Protein AF-A0A1G1E004-F1 (afdb_monomer)

Structure (mmCIF, N/CA/C/O backbone):
data_AF-A0A1G1E004-F1
#
_entry.id   AF-A0A1G1E004-F1
#
loop_
_atom_site.group_PDB
_atom_site.id
_atom_site.type_symbol
_atom_site.label_atom_id
_atom_site.label_alt_id
_atom_site.label_comp_id
_atom_site.label_asym_id
_atom_site.label_entity_id
_atom_site.label_seq_id
_atom_site.pdbx_PDB_ins_code
_atom_site.Cartn_x
_atom_site.Cartn_y
_atom_site.Cartn_z
_atom_site.occupancy
_atom_site.B_iso_or_equiv
_atom_site.auth_seq_id
_atom_site.auth_comp_id
_atom_site.auth_asym_id
_atom_site.auth_atom_id
_atom_site.pdbx_PDB_model_num
ATOM 1 N N . MET A 1 1 ? -38.022 -34.635 99.615 1.00 39.12 1 MET A N 1
ATOM 2 C CA . MET A 1 1 ? -38.067 -33.836 98.366 1.00 39.12 1 MET A CA 1
ATOM 3 C C . MET A 1 1 ? -37.034 -32.716 98.466 1.00 39.12 1 MET A C 1
ATOM 5 O O . MET A 1 1 ? -37.126 -31.907 99.377 1.00 39.12 1 MET A O 1
ATOM 9 N N . LYS A 1 2 ? -35.995 -32.722 97.618 1.00 40.03 2 LYS A N 1
ATOM 10 C CA . LYS A 1 2 ? -34.841 -31.800 97.679 1.00 40.03 2 LYS A CA 1
ATOM 11 C C . LYS A 1 2 ? -35.015 -30.729 96.591 1.00 40.03 2 LYS A C 1
ATOM 13 O O . LYS A 1 2 ? -34.843 -31.022 95.413 1.00 40.03 2 LYS A O 1
ATOM 18 N N . GLN A 1 3 ? -35.413 -29.519 96.979 1.00 40.06 3 GLN A N 1
ATOM 19 C CA . GLN A 1 3 ? -35.600 -28.378 96.074 1.00 40.06 3 GLN A CA 1
ATOM 20 C C . GLN A 1 3 ? -34.229 -27.821 95.646 1.00 40.06 3 GLN A C 1
ATOM 22 O O . GLN A 1 3 ? -33.456 -27.350 96.482 1.00 40.06 3 GLN A O 1
ATOM 27 N N . ARG A 1 4 ? -33.902 -27.902 94.348 1.00 47.88 4 ARG A N 1
ATOM 28 C CA . ARG A 1 4 ? -32.688 -27.306 93.763 1.00 47.88 4 ARG A CA 1
ATOM 29 C C . ARG A 1 4 ? -32.928 -25.810 93.544 1.00 47.88 4 ARG A C 1
ATOM 31 O O . ARG A 1 4 ? -33.713 -25.432 92.682 1.00 47.88 4 ARG A O 1
ATOM 38 N N . LYS A 1 5 ? -32.233 -24.955 94.302 1.00 51.88 5 LYS A N 1
ATOM 39 C CA . LYS A 1 5 ? -32.149 -23.513 94.026 1.00 51.88 5 LYS A CA 1
ATOM 40 C C . LYS A 1 5 ? -31.294 -23.308 92.774 1.00 51.88 5 LYS A C 1
ATOM 42 O O . LYS A 1 5 ? -30.070 -23.339 92.847 1.00 51.88 5 LYS A O 1
ATOM 47 N N . VAL A 1 6 ? -31.937 -23.149 91.621 1.00 55.62 6 VAL A N 1
ATOM 48 C CA . VAL A 1 6 ? -31.260 -22.791 90.369 1.00 55.62 6 VAL A CA 1
ATOM 49 C C . VAL A 1 6 ? -30.954 -21.293 90.422 1.00 55.62 6 VAL A C 1
ATOM 51 O O . VAL A 1 6 ? -31.854 -20.477 90.615 1.00 55.62 6 VAL A O 1
ATOM 54 N N . GLY A 1 7 ? -29.671 -20.936 90.357 1.00 53.34 7 GLY A N 1
ATOM 55 C CA . GLY A 1 7 ? -29.188 -19.570 90.552 1.00 53.34 7 GLY A CA 1
ATOM 56 C C . GLY A 1 7 ? -29.664 -18.619 89.453 1.00 53.34 7 GLY A C 1
ATOM 57 O O . GLY A 1 7 ? -29.265 -18.738 88.296 1.00 53.34 7 GLY A O 1
ATOM 58 N N . TRP A 1 8 ? -30.462 -17.624 89.839 1.00 53.19 8 TRP A N 1
ATOM 59 C CA . TRP A 1 8 ? -31.013 -16.586 88.958 1.00 53.19 8 TRP A CA 1
ATOM 60 C C . TRP A 1 8 ? -29.937 -15.723 88.265 1.00 53.19 8 TRP A C 1
ATOM 62 O O . TRP A 1 8 ? -30.223 -15.054 87.273 1.00 53.19 8 TRP A O 1
ATOM 72 N N . CYS A 1 9 ? -28.683 -15.768 88.728 1.00 55.06 9 CYS A N 1
ATOM 73 C CA . CYS A 1 9 ? -27.561 -15.071 88.094 1.00 55.06 9 CYS A CA 1
ATOM 74 C C . CYS A 1 9 ? -27.147 -15.689 86.747 1.00 55.06 9 CYS A C 1
ATOM 76 O O . CYS A 1 9 ? -26.802 -14.949 85.832 1.00 55.06 9 CYS A O 1
ATOM 78 N N . SER A 1 10 ? -27.232 -17.016 86.577 1.00 54.94 10 SER A N 1
ATOM 79 C CA . SER A 1 10 ? -26.835 -17.676 85.316 1.00 54.94 10 SER A CA 1
ATOM 80 C C . SER A 1 10 ? -27.802 -17.375 84.167 1.00 54.94 10 SER A C 1
ATOM 82 O O . SER A 1 10 ? -27.379 -17.136 83.038 1.00 54.94 10 SER A O 1
ATOM 84 N N . VAL A 1 11 ? -29.103 -17.300 84.463 1.00 57.34 11 VAL A N 1
ATOM 85 C CA . VAL A 1 11 ? -30.140 -16.980 83.467 1.00 57.34 11 VAL A CA 1
ATOM 86 C C . VAL A 1 11 ? -30.037 -15.521 83.013 1.00 57.34 11 VAL A C 1
ATOM 88 O O . VAL A 1 11 ? -30.172 -15.224 81.828 1.00 57.34 11 VAL A O 1
ATOM 91 N N . ARG A 1 12 ? -29.722 -14.604 83.938 1.00 56.44 12 ARG A N 1
ATOM 92 C CA . ARG A 1 12 ? -29.532 -13.182 83.621 1.00 56.44 12 ARG A CA 1
ATOM 93 C C . ARG A 1 12 ? -28.307 -12.928 82.747 1.00 56.44 12 ARG A C 1
ATOM 95 O O . ARG A 1 12 ? -28.395 -12.128 81.826 1.00 56.44 12 ARG A O 1
ATOM 102 N N . ILE A 1 13 ? -27.205 -13.638 82.983 1.00 60.12 13 ILE A N 1
ATOM 103 C CA . ILE A 1 13 ? -25.999 -13.527 82.150 1.00 60.12 13 ILE A CA 1
ATOM 104 C C . ILE A 1 13 ? -26.284 -14.054 80.734 1.00 60.12 13 ILE A C 1
ATOM 106 O O . ILE A 1 13 ? -25.959 -13.380 79.762 1.00 60.12 13 ILE A O 1
ATOM 110 N N . SER A 1 14 ? -26.972 -15.192 80.595 1.00 61.28 14 SER A N 1
ATOM 111 C CA . SER A 1 14 ? -27.305 -15.777 79.285 1.00 61.28 14 SER A CA 1
ATOM 112 C C . SER A 1 14 ? -28.190 -14.870 78.412 1.00 61.28 14 SER A C 1
ATOM 114 O O . SER A 1 14 ? -27.953 -14.761 77.210 1.00 61.28 14 SER A O 1
ATOM 116 N N . LEU A 1 15 ? -29.145 -14.149 79.011 1.00 58.53 15 LEU A N 1
ATOM 117 C CA . LEU A 1 15 ? -29.987 -13.182 78.293 1.00 58.53 15 LEU A CA 1
ATOM 118 C C . LEU A 1 15 ? -29.205 -11.952 77.799 1.00 58.53 15 LEU A C 1
ATOM 120 O O . LEU A 1 15 ? -29.498 -11.437 76.723 1.00 58.53 15 LEU A O 1
ATOM 124 N N . ILE A 1 16 ? -28.187 -11.514 78.546 1.00 65.44 16 ILE A N 1
ATOM 125 C CA . ILE A 1 16 ? -27.325 -10.386 78.155 1.00 65.44 16 ILE A CA 1
ATOM 126 C C . ILE A 1 16 ? -26.429 -10.775 76.969 1.00 65.44 16 ILE A C 1
ATOM 128 O O . ILE A 1 16 ? -26.302 -10.012 76.014 1.00 65.44 16 ILE A O 1
ATOM 132 N N . TRP A 1 17 ? -25.858 -11.985 76.967 1.00 57.81 17 TRP A N 1
ATOM 133 C CA . TRP A 1 17 ? -25.058 -12.463 75.830 1.00 57.81 17 TRP A CA 1
ATOM 134 C C . TRP A 1 17 ? -25.899 -12.648 74.558 1.00 57.81 17 TRP A C 1
ATOM 136 O O . TRP A 1 17 ? -25.435 -12.318 73.468 1.00 57.81 17 TRP A O 1
ATOM 146 N N . ALA A 1 18 ? -27.154 -13.091 74.685 1.00 65.06 18 ALA A N 1
ATOM 147 C CA . ALA A 1 18 ? -28.064 -13.220 73.547 1.00 65.06 18 ALA A CA 1
ATOM 148 C C . ALA A 1 18 ? -28.413 -11.862 72.902 1.00 65.06 18 ALA A C 1
ATOM 150 O O . ALA A 1 18 ? -28.470 -11.769 71.675 1.00 65.06 18 ALA A O 1
ATOM 151 N N . SER A 1 19 ? -28.586 -10.792 73.692 1.00 63.88 19 SER A N 1
ATOM 152 C CA . SER A 1 19 ? -28.861 -9.458 73.134 1.00 63.88 19 SER A CA 1
ATOM 153 C C . SER A 1 19 ? -27.636 -8.850 72.445 1.00 63.88 19 SER A C 1
ATOM 155 O O . SER A 1 19 ? -27.774 -8.186 71.420 1.00 63.88 19 SER A O 1
ATOM 157 N N . ILE A 1 20 ? -26.433 -9.098 72.973 1.00 67.56 20 ILE A N 1
ATOM 158 C CA . ILE A 1 20 ? -25.177 -8.605 72.388 1.00 67.56 20 ILE A CA 1
ATOM 159 C C . ILE A 1 20 ? -24.914 -9.268 71.026 1.00 67.56 20 ILE A C 1
ATOM 161 O O . ILE A 1 20 ? -24.584 -8.578 70.064 1.00 67.56 20 ILE A O 1
ATOM 165 N N . ILE A 1 21 ? -25.130 -10.582 70.905 1.00 68.75 21 ILE A N 1
ATOM 166 C CA . ILE A 1 21 ? -24.944 -11.311 69.637 1.00 68.75 21 ILE A CA 1
ATOM 167 C C . ILE A 1 21 ? -25.957 -10.848 68.574 1.00 68.75 21 ILE A C 1
ATOM 169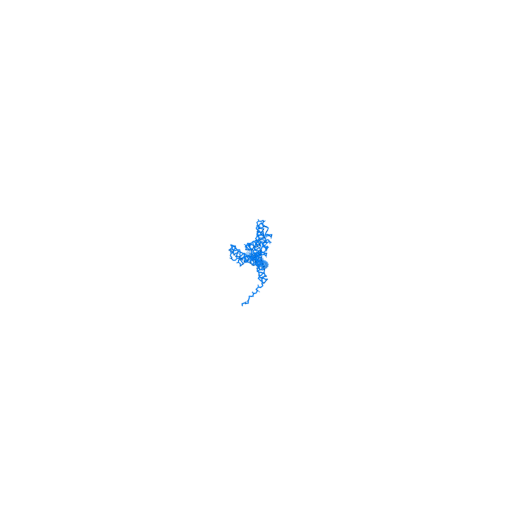 O O . ILE A 1 21 ? -25.588 -10.662 67.414 1.00 68.75 21 ILE A O 1
ATOM 173 N N . GLY A 1 22 ? -27.210 -10.581 68.962 1.00 62.78 22 GLY A N 1
ATOM 174 C CA . GLY A 1 22 ? -28.231 -10.044 68.053 1.00 62.78 22 GLY A CA 1
ATOM 175 C C . GLY A 1 22 ? -27.893 -8.654 67.496 1.00 62.78 22 GLY A C 1
ATOM 176 O O . GLY A 1 22 ? -28.123 -8.388 66.315 1.00 62.78 22 GLY A O 1
ATOM 177 N N . LEU A 1 23 ? -27.287 -7.781 68.308 1.00 62.75 23 LEU A N 1
ATOM 178 C CA . LEU A 1 23 ? -26.862 -6.442 67.877 1.00 62.75 23 LEU A CA 1
ATOM 179 C C . LEU A 1 23 ? -25.661 -6.483 66.919 1.00 62.75 23 LEU A C 1
ATOM 181 O O . LEU A 1 23 ? -25.621 -5.710 65.962 1.00 62.75 23 LEU A O 1
ATOM 185 N N . ILE A 1 24 ? -24.722 -7.414 67.123 1.00 66.25 24 ILE A N 1
ATOM 186 C CA . ILE A 1 24 ? -23.574 -7.613 66.220 1.00 66.25 24 ILE A CA 1
ATOM 187 C C . ILE A 1 24 ? -24.029 -8.200 64.873 1.00 66.25 24 ILE A C 1
ATOM 189 O O . ILE A 1 24 ? -23.554 -7.778 63.821 1.00 66.25 24 ILE A O 1
ATOM 193 N N . ALA A 1 25 ? -24.994 -9.125 64.867 1.00 59.94 25 ALA A N 1
ATOM 194 C CA . ALA A 1 25 ? -25.552 -9.659 63.623 1.00 59.94 25 ALA A CA 1
ATOM 195 C C . ALA A 1 25 ? -26.310 -8.584 62.818 1.00 59.94 25 ALA A C 1
ATOM 197 O O . ALA A 1 25 ? -26.184 -8.508 61.595 1.00 59.94 25 ALA A O 1
ATOM 198 N N . CYS A 1 26 ? -27.047 -7.705 63.505 1.00 63.41 26 CYS A N 1
ATOM 199 C CA . CYS A 1 26 ? -27.770 -6.606 62.869 1.00 63.41 26 CYS A CA 1
ATOM 200 C C . CYS A 1 26 ? -26.820 -5.556 62.265 1.00 63.41 26 CYS A C 1
ATOM 202 O O . CYS A 1 26 ? -27.080 -5.053 61.168 1.00 63.41 26 CYS A O 1
ATOM 204 N N . SER A 1 27 ? -25.683 -5.275 62.919 1.00 60.38 27 SER A N 1
ATOM 205 C CA . SER A 1 27 ? -24.677 -4.355 62.377 1.00 60.38 27 SER A CA 1
ATOM 206 C C . SER A 1 27 ? -23.983 -4.921 61.134 1.00 60.38 27 SER A C 1
ATOM 208 O O . SER A 1 27 ? -23.784 -4.192 60.168 1.00 60.38 27 SER A O 1
ATOM 210 N N . GLN A 1 28 ? -23.686 -6.223 61.072 1.00 56.84 28 GLN A N 1
ATOM 211 C CA . GLN A 1 28 ? -23.054 -6.804 59.878 1.00 56.84 28 GLN A CA 1
ATOM 212 C C . GLN A 1 28 ? -23.985 -6.845 58.658 1.00 56.84 28 GLN A C 1
ATOM 214 O O . GLN A 1 28 ? -23.549 -6.540 57.547 1.00 56.84 28 GLN A O 1
ATOM 219 N N . ILE A 1 29 ? -25.276 -7.130 58.855 1.00 59.91 29 ILE A N 1
ATOM 220 C CA . ILE A 1 29 ? -26.272 -7.126 57.770 1.00 59.91 29 ILE A CA 1
ATOM 221 C C . ILE A 1 29 ? -26.504 -5.701 57.244 1.00 59.91 29 ILE A C 1
ATOM 223 O O . ILE A 1 29 ? -26.550 -5.487 56.032 1.00 59.91 29 ILE A O 1
ATOM 227 N N . THR A 1 30 ? -26.577 -4.704 58.133 1.00 56.09 30 THR A N 1
ATOM 228 C CA . THR A 1 30 ? -26.699 -3.296 57.718 1.00 56.09 30 THR A CA 1
ATOM 229 C C . THR A 1 30 ? -25.429 -2.776 57.049 1.00 56.09 30 THR A C 1
ATOM 231 O O . THR A 1 30 ? -25.539 -2.071 56.054 1.00 56.09 30 THR A O 1
ATOM 234 N N . THR A 1 31 ? -24.232 -3.177 57.489 1.00 55.00 31 THR A N 1
ATOM 235 C CA . THR A 1 31 ? -22.971 -2.756 56.844 1.00 55.00 31 THR A CA 1
ATOM 236 C C . THR A 1 31 ? -22.794 -3.386 55.453 1.00 55.00 31 THR A C 1
ATOM 238 O O . THR A 1 31 ? -22.323 -2.720 54.532 1.00 55.00 31 THR A O 1
ATOM 241 N N . GLY A 1 32 ? -23.236 -4.636 55.254 1.00 54.38 32 GLY A N 1
ATOM 242 C CA . GLY A 1 32 ? -23.252 -5.291 53.938 1.00 54.38 32 GLY A CA 1
ATOM 243 C C . GLY A 1 32 ? -24.205 -4.628 52.934 1.00 54.38 32 GLY A C 1
ATOM 244 O O . GLY A 1 32 ? -2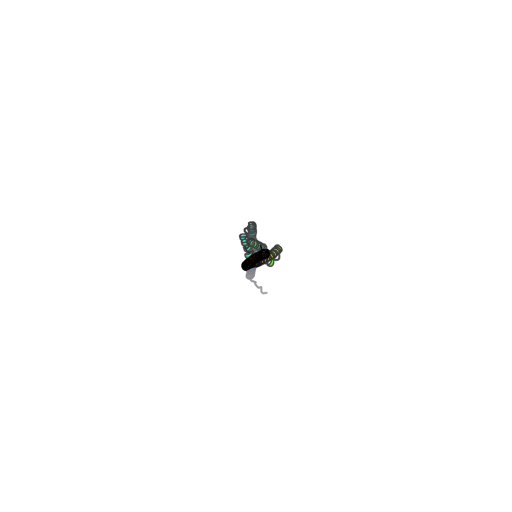3.866 -4.493 51.760 1.00 54.38 32 GLY A O 1
ATOM 245 N N . LEU A 1 33 ? -25.358 -4.139 53.401 1.00 50.19 33 LEU A N 1
ATOM 246 C CA . LEU A 1 33 ? -26.313 -3.369 52.591 1.00 50.19 33 LEU A CA 1
ATOM 247 C C . LEU A 1 33 ? -25.864 -1.914 52.363 1.00 50.19 33 LEU A C 1
ATOM 249 O O . LEU A 1 33 ? -26.076 -1.372 51.280 1.00 50.19 33 LEU A O 1
ATOM 253 N N . TYR A 1 34 ? -25.196 -1.289 53.338 1.00 48.34 34 TYR A N 1
ATOM 254 C CA . TYR A 1 34 ? -24.710 0.092 53.233 1.00 48.34 34 TYR A CA 1
ATOM 255 C C . TYR A 1 34 ? -23.526 0.220 52.261 1.00 48.34 34 TYR A C 1
ATOM 257 O O . TYR A 1 34 ? -23.478 1.155 51.460 1.00 48.34 34 TYR A O 1
ATOM 265 N N . ASN A 1 35 ? -22.620 -0.764 52.242 1.00 49.28 35 ASN A N 1
ATOM 266 C CA . ASN A 1 35 ? -21.544 -0.829 51.246 1.00 49.28 35 ASN A CA 1
ATOM 267 C C . ASN A 1 35 ? -22.059 -1.109 49.820 1.00 49.28 35 ASN A C 1
ATOM 269 O O . ASN A 1 35 ? -21.422 -0.689 48.858 1.00 49.28 35 ASN A O 1
ATOM 273 N N . GLY A 1 36 ? -23.223 -1.751 49.663 1.00 46.28 36 GLY A N 1
ATOM 274 C CA . GLY A 1 36 ? -23.872 -1.944 48.359 1.00 46.28 36 GLY A CA 1
ATOM 275 C C . GLY A 1 36 ? -24.508 -0.676 47.770 1.00 46.28 36 GLY A C 1
ATOM 276 O O . GLY A 1 36 ? -24.733 -0.616 46.565 1.00 46.28 36 GLY A O 1
ATOM 277 N N . TYR A 1 37 ? -24.770 0.353 48.586 1.00 47.41 37 TYR A N 1
ATOM 278 C CA . TYR A 1 37 ? -25.489 1.568 48.167 1.00 47.41 37 TYR A CA 1
ATOM 279 C C . TYR A 1 37 ? -24.582 2.768 47.833 1.00 47.41 37 TYR A C 1
ATOM 281 O O . TYR A 1 37 ? -25.005 3.675 47.118 1.00 47.41 37 TYR A O 1
ATOM 289 N N . GLN A 1 38 ? -23.325 2.772 48.293 1.00 43.88 38 GLN A N 1
ATOM 290 C CA . GLN A 1 38 ? -22.351 3.851 48.036 1.00 43.88 38 GLN A CA 1
ATOM 291 C C . GLN A 1 38 ? -21.772 3.843 46.602 1.00 43.88 38 GLN A C 1
ATOM 293 O O . GLN A 1 38 ? -21.174 4.829 46.177 1.00 43.88 38 GLN A O 1
ATOM 298 N N . GLY A 1 39 ? -21.966 2.766 45.828 1.00 49.47 39 GLY A N 1
ATOM 299 C CA . GLY A 1 39 ? -21.389 2.619 44.482 1.00 49.47 39 GLY A CA 1
ATOM 300 C C . GLY A 1 39 ? -22.030 3.489 43.394 1.00 49.47 39 GLY A C 1
ATOM 301 O O . GLY A 1 39 ? -21.343 3.912 42.472 1.00 49.47 39 GLY A O 1
ATOM 302 N N . THR A 1 40 ? -23.314 3.834 43.523 1.00 58.94 40 THR A N 1
ATOM 303 C CA . THR A 1 40 ? -24.101 4.393 42.404 1.00 58.94 40 THR A CA 1
ATOM 304 C C . THR A 1 40 ? -23.786 5.854 42.071 1.00 58.94 40 THR A C 1
ATOM 306 O O . THR A 1 40 ? -23.899 6.267 40.918 1.00 58.94 40 THR A O 1
ATOM 309 N N . GLY A 1 41 ? -23.369 6.658 43.055 1.00 74.00 41 GLY A N 1
ATOM 310 C CA . GLY A 1 41 ? -23.131 8.092 42.858 1.00 74.00 41 GLY A CA 1
ATOM 311 C C . GLY A 1 41 ? -21.831 8.402 42.113 1.00 74.00 41 GLY A C 1
ATOM 312 O O . GLY A 1 41 ? -21.812 9.271 41.241 1.00 74.00 41 GLY A O 1
ATOM 313 N N . SER A 1 42 ? -20.745 7.703 42.445 1.00 86.56 42 SER A N 1
ATOM 314 C CA . SER A 1 42 ? -19.418 7.972 41.876 1.00 86.56 42 SER A CA 1
ATOM 315 C C . SER A 1 42 ? -19.253 7.358 40.485 1.00 86.56 42 SER A C 1
ATOM 317 O O . SER A 1 42 ? -18.815 8.051 39.569 1.00 86.56 42 SER A O 1
ATOM 319 N N . GLU A 1 43 ? -19.690 6.113 40.272 1.00 91.38 43 GLU A N 1
ATOM 320 C CA . GLU A 1 43 ? -19.635 5.473 38.948 1.00 91.38 43 GLU A CA 1
ATOM 321 C C . GLU A 1 43 ? -20.520 6.202 37.916 1.00 91.38 43 GLU A C 1
ATOM 323 O O . GLU A 1 43 ? -20.097 6.462 36.789 1.00 91.38 43 GLU A O 1
ATOM 328 N N . ALA A 1 44 ? -21.721 6.648 38.309 1.00 93.31 44 ALA A N 1
ATOM 329 C CA . ALA A 1 44 ? -22.596 7.409 37.418 1.00 93.31 44 ALA A CA 1
ATOM 330 C C . ALA A 1 44 ? -22.001 8.776 37.041 1.00 93.31 44 ALA A C 1
ATOM 332 O O . ALA A 1 44 ? -22.188 9.242 35.912 1.00 93.31 44 ALA A O 1
ATOM 333 N N . ARG A 1 45 ? -21.253 9.414 37.955 1.00 94.62 45 ARG A N 1
ATOM 334 C CA . ARG A 1 45 ? -20.517 10.656 37.665 1.00 94.62 45 ARG A CA 1
ATOM 335 C C . ARG A 1 45 ? -19.431 10.424 36.625 1.00 94.62 45 ARG A C 1
ATOM 337 O O . ARG A 1 45 ? -19.419 11.148 35.632 1.00 94.62 45 ARG A O 1
ATOM 344 N N . HIS A 1 46 ? -18.588 9.406 36.806 1.00 95.19 46 HIS A N 1
ATOM 345 C CA . HIS A 1 46 ? -17.563 9.058 35.819 1.00 95.19 46 HIS A CA 1
ATOM 346 C C . HIS A 1 46 ? -18.192 8.776 34.452 1.00 95.19 46 HIS A C 1
ATOM 348 O O . HIS A 1 46 ? -17.770 9.348 33.453 1.00 95.19 46 HIS A O 1
ATOM 354 N N . TYR A 1 47 ? -19.281 8.006 34.395 1.00 96.75 47 TYR A N 1
ATOM 355 C CA . TYR A 1 47 ? -19.960 7.728 33.126 1.00 96.75 47 TYR A CA 1
ATOM 356 C C . TYR A 1 47 ? -20.544 8.986 32.467 1.00 96.75 47 TYR A C 1
ATOM 358 O O . TYR A 1 47 ? -20.441 9.170 31.254 1.00 96.75 47 TYR A O 1
ATOM 366 N N . THR A 1 48 ? -21.101 9.902 33.261 1.00 97.44 48 THR A N 1
ATOM 367 C CA . THR A 1 48 ? -21.577 11.197 32.755 1.00 97.44 48 THR A CA 1
ATOM 368 C C . THR A 1 48 ? -20.426 12.020 32.167 1.00 97.44 48 THR A C 1
ATOM 370 O O . THR A 1 48 ? -20.592 12.655 31.123 1.00 97.44 48 THR A O 1
ATOM 373 N N . LEU A 1 49 ? -19.247 11.991 32.799 1.00 97.81 49 LEU A N 1
ATOM 374 C CA . LEU A 1 49 ? -18.046 12.660 32.297 1.00 97.81 49 LEU A CA 1
ATOM 375 C C . LEU A 1 49 ? -17.513 12.006 31.019 1.00 97.81 49 LEU A C 1
ATOM 377 O O . LEU A 1 49 ? -17.226 12.735 30.072 1.00 97.81 49 LEU A O 1
ATOM 381 N N . VAL A 1 50 ? -17.485 10.669 30.939 1.00 98.19 50 VAL A N 1
ATOM 382 C CA . VAL A 1 50 ? -17.162 9.930 29.704 1.00 98.19 50 VAL A CA 1
ATOM 383 C C . VAL A 1 50 ? -18.000 10.458 28.544 1.00 98.19 50 VAL A C 1
ATOM 385 O O . VAL A 1 50 ? -17.447 10.880 27.528 1.00 98.19 50 VAL A O 1
ATOM 388 N N . GLN A 1 51 ? -19.325 10.498 28.710 1.00 98.25 51 GLN A N 1
ATOM 389 C CA . GLN A 1 51 ? -20.241 10.964 27.669 1.00 98.25 51 GLN A CA 1
ATOM 390 C C . GLN A 1 51 ? -20.053 12.446 27.340 1.00 98.25 51 GLN A C 1
ATOM 392 O O . GLN A 1 51 ? -20.105 12.828 26.170 1.00 98.25 51 GLN A O 1
ATOM 397 N N . LYS A 1 52 ? -19.851 13.289 28.358 1.00 98.31 52 LYS A N 1
ATOM 398 C CA . LYS A 1 52 ? -19.616 14.724 28.178 1.00 98.31 52 LYS A CA 1
ATOM 399 C C . LYS A 1 52 ? -18.358 14.966 27.347 1.00 98.31 52 LYS A C 1
ATOM 401 O O . LYS A 1 52 ? -18.443 15.653 26.334 1.00 98.31 52 LYS A O 1
ATOM 406 N N . TYR A 1 53 ? -17.229 14.393 27.754 1.00 98.50 53 TYR A N 1
ATOM 407 C CA . TYR A 1 53 ? -15.953 14.572 27.067 1.00 98.50 53 TYR A CA 1
ATOM 408 C C . TYR A 1 53 ? -15.974 13.962 25.665 1.00 98.50 53 TYR A C 1
ATOM 410 O O . TYR A 1 53 ? -15.538 14.617 24.723 1.00 98.50 53 TYR A O 1
ATOM 418 N N . TYR A 1 54 ? -16.601 12.793 25.490 1.00 98.12 54 TYR A N 1
ATOM 419 C CA . TYR A 1 54 ? -16.761 12.175 24.171 1.00 98.12 54 TYR A CA 1
ATOM 420 C C . TYR A 1 54 ? -17.519 13.092 23.203 1.00 98.12 54 TYR A C 1
ATOM 422 O O . TYR A 1 54 ? -17.077 13.332 22.085 1.00 98.12 54 TYR A O 1
ATOM 430 N N . ARG A 1 55 ? -18.648 13.668 23.645 1.00 97.81 55 ARG A N 1
ATOM 431 C CA . ARG A 1 55 ? -19.442 14.610 22.834 1.00 97.81 55 ARG A CA 1
ATOM 432 C C . ARG A 1 55 ? -18.703 15.911 22.530 1.00 97.81 55 ARG A C 1
ATOM 434 O O . ARG A 1 55 ? -19.007 16.554 21.533 1.00 97.81 55 ARG A O 1
ATOM 441 N N . GLN A 1 56 ? -17.776 16.313 23.395 1.00 97.94 56 GLN A N 1
ATOM 442 C CA . GLN A 1 56 ? -16.927 17.487 23.194 1.00 97.94 56 GLN A CA 1
ATOM 443 C C . GLN A 1 56 ? -15.724 17.199 22.280 1.00 97.94 56 GLN A C 1
ATOM 445 O O . GLN A 1 56 ? -14.990 18.129 21.958 1.00 97.94 56 GLN A O 1
ATOM 450 N N . GLY A 1 57 ? -15.516 15.943 21.869 1.00 97.25 57 GLY A N 1
ATOM 451 C CA . GLY A 1 57 ? -14.333 15.515 21.121 1.00 97.25 57 GLY A CA 1
ATOM 452 C C . GLY A 1 57 ? -13.064 15.421 21.974 1.00 97.25 57 GLY A C 1
ATOM 453 O O . GLY A 1 57 ? -11.984 15.188 21.440 1.00 97.25 57 GLY A O 1
ATOM 454 N N . ASP A 1 58 ? -13.172 15.581 23.297 1.00 97.88 58 ASP A N 1
ATOM 455 C CA . ASP A 1 58 ? -12.063 15.394 24.234 1.00 97.88 58 ASP A CA 1
ATOM 456 C C . ASP A 1 58 ? -11.915 13.896 24.543 1.00 97.88 58 ASP A C 1
ATOM 458 O O . ASP A 1 58 ? -12.254 13.397 25.621 1.00 97.88 58 ASP A O 1
ATOM 462 N N . TYR A 1 59 ? -11.476 13.147 23.530 1.00 97.25 59 TYR A N 1
ATOM 463 C CA . TYR A 1 59 ? -11.391 11.688 23.590 1.00 97.25 59 TYR A CA 1
ATOM 464 C C . TYR A 1 59 ? -10.369 11.205 24.620 1.00 97.25 59 TYR A C 1
ATOM 466 O O . TYR A 1 59 ? -10.544 10.139 25.206 1.00 97.25 59 TYR A O 1
ATOM 474 N N . GLN A 1 60 ? -9.338 12.008 24.895 1.00 97.62 60 GLN A N 1
ATOM 475 C CA . GLN A 1 60 ? -8.330 11.703 25.906 1.00 97.62 60 GLN A CA 1
ATOM 476 C C . GLN A 1 60 ? -8.943 11.711 27.309 1.00 97.62 60 GLN A C 1
ATOM 478 O O . GLN A 1 60 ? -8.857 10.709 28.019 1.00 97.62 60 GLN A O 1
ATOM 483 N N . ARG A 1 61 ? -9.648 12.785 27.692 1.00 98.00 61 ARG A N 1
ATOM 484 C CA . ARG A 1 61 ? -10.324 12.818 28.998 1.00 98.00 61 ARG A CA 1
ATOM 485 C C . ARG A 1 61 ? -11.467 11.816 29.083 1.00 98.00 61 ARG A C 1
ATOM 487 O O . ARG A 1 61 ? -11.686 11.207 30.126 1.00 98.00 61 ARG A O 1
ATOM 494 N N . SER A 1 62 ? -12.196 11.604 27.988 1.00 98.50 62 SER A N 1
ATOM 495 C CA . SER A 1 62 ? -13.239 10.575 27.937 1.00 98.50 62 SER A CA 1
ATOM 496 C C . SER A 1 62 ? -12.671 9.169 28.170 1.00 98.50 62 SER A C 1
ATOM 498 O O . SER A 1 62 ? -13.267 8.366 28.895 1.00 98.50 62 SER A O 1
ATOM 500 N N . LEU A 1 63 ? -11.499 8.875 27.600 1.00 98.12 63 LEU A N 1
ATOM 501 C CA . LEU A 1 63 ? -10.786 7.624 27.822 1.00 98.12 63 LEU A CA 1
ATOM 502 C C . LEU A 1 63 ? -10.354 7.486 29.283 1.00 98.12 63 LEU A C 1
ATOM 504 O O . LEU A 1 63 ? -10.603 6.442 29.875 1.00 98.12 63 LEU A O 1
ATOM 508 N N . GLU A 1 64 ? -9.759 8.521 29.875 1.00 98.25 64 GLU A N 1
ATOM 509 C CA . GLU A 1 64 ? -9.322 8.511 31.280 1.00 98.25 64 GLU A CA 1
ATOM 510 C C . GLU A 1 64 ? -10.472 8.163 32.235 1.00 98.25 64 GLU A C 1
ATOM 512 O O . GLU A 1 64 ? -10.350 7.259 33.064 1.00 98.25 64 GLU A O 1
ATOM 517 N N . GLU A 1 65 ? -11.631 8.800 32.067 1.00 98.31 65 GLU A N 1
ATOM 518 C CA . GLU A 1 65 ? -12.830 8.508 32.863 1.00 98.31 65 GLU A CA 1
ATOM 519 C C . GLU A 1 65 ? -13.360 7.082 32.621 1.00 98.31 65 GLU A C 1
ATOM 521 O O . GLU A 1 65 ? -13.801 6.401 33.552 1.00 98.31 65 GLU A O 1
ATOM 526 N N . SER A 1 66 ? -13.263 6.585 31.383 1.00 98.06 66 SER A N 1
ATOM 527 C CA . SER A 1 66 ? -13.642 5.207 31.038 1.00 98.06 66 SER A CA 1
ATOM 528 C C . SER A 1 66 ? -12.719 4.189 31.716 1.00 98.06 66 SER A C 1
ATOM 530 O O . SER A 1 66 ? -13.183 3.178 32.241 1.00 98.06 66 SER A O 1
ATOM 532 N N . LEU A 1 67 ? -11.413 4.460 31.760 1.00 98.12 67 LEU A N 1
ATOM 533 C CA . LEU A 1 67 ? -10.429 3.609 32.433 1.00 98.12 67 LEU A CA 1
ATOM 534 C C . LEU A 1 67 ? -10.605 3.625 33.953 1.00 98.12 67 LEU A C 1
ATOM 536 O O . LEU A 1 67 ? -10.451 2.584 34.598 1.00 98.12 67 LEU A O 1
ATOM 540 N N . THR A 1 68 ? -10.986 4.767 34.527 1.00 97.50 68 THR A N 1
ATOM 541 C CA . THR A 1 68 ? -11.373 4.856 35.939 1.00 97.50 68 THR A CA 1
ATOM 542 C C . THR A 1 68 ? -12.563 3.945 36.241 1.00 97.50 68 THR A C 1
ATOM 544 O O . THR A 1 68 ? -12.509 3.178 37.200 1.00 97.50 68 THR A O 1
ATOM 547 N N . LEU A 1 69 ? -13.597 3.937 35.392 1.00 96.75 69 LEU A N 1
ATOM 548 C CA . LEU A 1 69 ? -14.730 3.015 35.539 1.00 96.75 69 LEU A CA 1
ATOM 549 C C . LEU A 1 69 ? -14.312 1.544 35.469 1.00 96.75 69 LEU A C 1
ATOM 551 O O . LEU A 1 69 ? -14.702 0.753 36.326 1.00 96.75 69 LEU A O 1
ATOM 555 N N . ILE A 1 70 ? -13.490 1.191 34.479 1.00 97.44 70 ILE A N 1
ATOM 556 C CA . ILE A 1 70 ? -13.016 -0.184 34.276 1.00 97.44 70 ILE A CA 1
ATOM 557 C C . ILE A 1 70 ? -12.184 -0.668 35.472 1.00 97.44 70 ILE A C 1
ATOM 559 O O . ILE A 1 70 ? -12.310 -1.818 35.886 1.00 97.44 70 ILE A O 1
ATOM 563 N N . SER A 1 71 ? -11.322 0.190 36.019 1.00 97.06 71 SER A N 1
ATOM 564 C CA . SER A 1 71 ? -10.383 -0.188 37.083 1.00 97.06 71 SER A CA 1
ATOM 565 C C . SER A 1 71 ? -11.004 -0.158 38.478 1.00 97.06 71 SER A C 1
ATOM 567 O O . SER A 1 71 ? -10.779 -1.077 39.265 1.00 97.06 71 SER A O 1
ATOM 569 N N . GLN A 1 72 ? -11.785 0.875 38.797 1.00 95.69 72 GLN A N 1
ATOM 570 C CA . GLN A 1 72 ? -12.328 1.076 40.142 1.00 95.69 72 GLN A CA 1
ATOM 571 C C . GLN A 1 72 ? -13.685 0.396 40.346 1.00 95.69 72 GLN A C 1
ATOM 573 O O . GLN A 1 72 ? -14.015 0.032 41.475 1.00 95.69 72 GLN A O 1
ATOM 578 N N . TYR A 1 73 ? -14.460 0.181 39.276 1.00 94.50 73 TYR A N 1
ATOM 579 C CA . TYR A 1 73 ? -15.827 -0.339 39.360 1.00 94.50 73 TYR A CA 1
ATOM 580 C C . TYR A 1 73 ? -16.071 -1.549 38.427 1.00 94.50 73 TYR A C 1
ATOM 582 O O . TYR A 1 73 ? -17.032 -1.553 37.655 1.00 94.50 73 TYR A O 1
ATOM 590 N N . PRO A 1 74 ? -15.272 -2.636 38.511 1.00 93.94 74 PRO A N 1
ATOM 591 C CA . PRO A 1 74 ? -15.363 -3.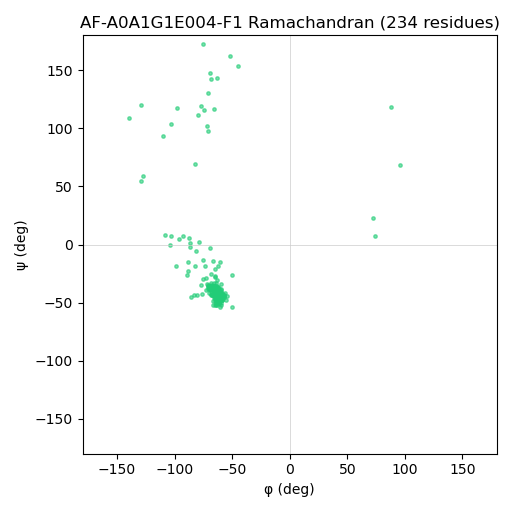780 37.591 1.00 93.94 74 PRO A CA 1
ATOM 592 C C . PRO A 1 74 ? -16.664 -4.597 37.697 1.00 93.94 74 PRO A C 1
ATOM 594 O O . PRO A 1 74 ? -16.953 -5.419 36.837 1.00 93.94 74 PRO A O 1
ATOM 597 N N . LYS A 1 75 ? -17.453 -4.403 38.763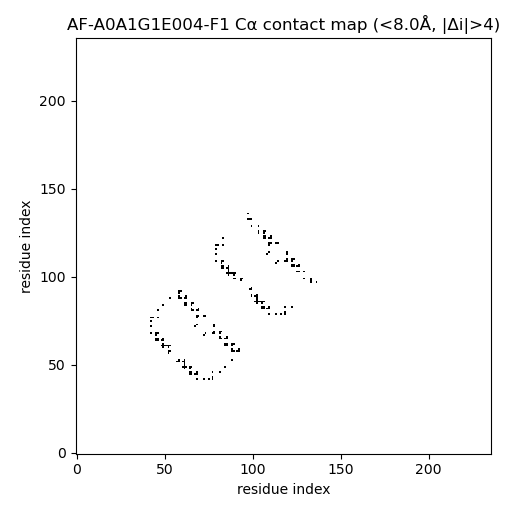 1.00 92.12 75 LYS A N 1
ATOM 598 C CA . LYS A 1 75 ? -18.762 -5.055 38.967 1.00 92.12 75 LYS A CA 1
ATOM 599 C C . LYS A 1 75 ? -19.947 -4.127 38.677 1.00 92.12 75 LYS A C 1
ATOM 601 O O . LYS A 1 75 ? -21.082 -4.476 38.988 1.00 92.12 75 LYS A O 1
ATOM 606 N N . SER A 1 76 ? -19.680 -2.934 38.149 1.00 92.50 76 SER A N 1
ATOM 607 C CA . SER A 1 76 ? -20.707 -1.942 37.850 1.00 92.50 76 SER A CA 1
ATOM 608 C C . SER A 1 76 ? -21.597 -2.377 36.690 1.00 92.50 76 SER A C 1
ATOM 610 O O . SER A 1 76 ? -21.121 -2.935 35.703 1.00 92.50 76 SER A O 1
ATOM 612 N N . ASN A 1 77 ? -22.868 -1.977 36.731 1.00 91.94 77 ASN A N 1
ATOM 613 C CA . ASN A 1 77 ? -23.773 -2.066 35.579 1.00 91.94 77 ASN A CA 1
ATOM 614 C C . ASN A 1 77 ? -23.397 -1.090 34.441 1.00 91.94 77 ASN A C 1
ATOM 616 O O . ASN A 1 77 ? -24.083 -1.042 33.422 1.00 91.94 77 ASN A O 1
ATOM 620 N N . LEU A 1 78 ? -22.367 -0.257 34.635 1.00 95.56 78 LEU A N 1
ATOM 621 C CA . LEU A 1 78 ? -21.804 0.649 33.627 1.00 95.56 78 LEU A CA 1
ATOM 622 C C . LEU A 1 78 ? -20.479 0.138 33.046 1.00 95.56 78 LEU A C 1
ATOM 624 O O . LEU A 1 78 ? -19.887 0.811 32.202 1.00 95.56 78 LEU A O 1
ATOM 628 N N . TYR A 1 79 ? -19.996 -1.019 33.501 1.00 96.31 79 TYR A N 1
ATOM 629 C CA . TYR A 1 79 ? -18.707 -1.570 33.095 1.00 96.31 79 TYR A CA 1
ATOM 630 C C . TYR A 1 79 ? -18.647 -1.880 31.590 1.00 96.31 79 TYR A C 1
ATOM 632 O O . TYR A 1 79 ? -17.676 -1.532 30.918 1.00 96.31 79 TYR A O 1
ATOM 640 N N . ASP A 1 80 ? -19.723 -2.439 31.035 1.00 97.75 80 ASP A N 1
ATOM 641 C CA . ASP A 1 80 ? -19.868 -2.697 29.600 1.00 97.75 80 ASP A CA 1
ATOM 642 C C . ASP A 1 80 ? -19.778 -1.405 28.770 1.00 97.75 80 ASP A C 1
ATOM 644 O O . ASP A 1 80 ? -19.036 -1.328 27.791 1.00 97.75 80 ASP A O 1
ATOM 648 N N . LYS A 1 81 ? -20.464 -0.347 29.210 1.00 97.88 81 LYS A N 1
ATOM 649 C CA . LYS A 1 81 ? -20.420 0.982 28.594 1.00 97.88 81 LYS A CA 1
ATOM 650 C C . LYS A 1 81 ? -19.032 1.604 28.702 1.00 97.88 81 LYS A C 1
ATOM 652 O O . LYS A 1 81 ? -18.594 2.254 27.758 1.00 97.88 81 LYS A O 1
ATOM 657 N N . ALA A 1 82 ? -18.340 1.419 29.823 1.00 98.00 82 ALA A N 1
ATOM 658 C CA . ALA A 1 82 ? -16.984 1.922 30.004 1.00 98.00 82 ALA A CA 1
ATOM 659 C C . ALA A 1 82 ? -15.999 1.253 29.034 1.00 98.00 82 ALA A C 1
ATOM 661 O O . ALA A 1 82 ? -15.222 1.951 28.386 1.00 98.00 82 ALA A O 1
ATOM 662 N N . LEU A 1 83 ? -16.079 -0.073 28.862 1.00 98.38 83 LEU A N 1
ATOM 663 C CA . LEU A 1 83 ? -15.302 -0.797 27.848 1.00 98.38 83 LEU A CA 1
ATOM 664 C C . LEU A 1 83 ? -15.620 -0.299 26.435 1.00 98.38 83 LEU A C 1
ATOM 666 O O . LEU A 1 83 ? -14.708 -0.044 25.649 1.00 98.38 83 LEU A O 1
ATOM 670 N N . PHE A 1 84 ? -16.902 -0.101 26.131 1.00 98.44 84 PHE A N 1
ATOM 671 C CA . PHE A 1 84 ? -17.345 0.386 24.829 1.00 98.44 84 PHE A CA 1
ATOM 672 C C . PHE A 1 84 ? -16.794 1.784 24.508 1.00 98.44 84 PHE A C 1
ATOM 674 O O . PHE A 1 84 ? -16.201 1.996 23.450 1.00 98.44 84 PHE A O 1
ATOM 681 N N . TYR A 1 85 ? -16.917 2.738 25.436 1.00 98.31 85 TYR A N 1
ATOM 682 C CA . TYR A 1 85 ? -16.372 4.083 25.244 1.00 98.31 85 TYR A CA 1
ATOM 683 C C . TYR A 1 85 ? -14.843 4.105 25.243 1.00 98.31 85 TYR A C 1
ATOM 685 O O . TYR A 1 85 ? -14.267 4.865 24.469 1.00 98.31 85 TYR A O 1
ATOM 693 N N . ALA A 1 86 ? -14.164 3.272 26.036 1.00 98.00 86 ALA A N 1
ATOM 694 C CA . ALA A 1 86 ? -12.707 3.148 25.963 1.00 98.00 86 ALA A CA 1
ATOM 695 C C . ALA A 1 86 ? -12.260 2.714 24.558 1.00 98.00 86 ALA A C 1
ATOM 697 O O . ALA A 1 86 ? -11.351 3.319 23.988 1.00 98.00 86 ALA A O 1
ATOM 698 N N . ALA A 1 87 ? -12.953 1.736 23.967 1.00 97.62 87 ALA A N 1
ATOM 699 C CA . ALA A 1 87 ? -12.697 1.290 22.605 1.00 97.62 87 ALA A CA 1
ATOM 700 C C . ALA A 1 87 ? -12.912 2.415 21.579 1.00 97.62 87 ALA A C 1
ATOM 702 O O . ALA A 1 87 ? -12.022 2.700 20.779 1.00 97.62 87 ALA A O 1
ATOM 703 N N . LEU A 1 88 ? -14.055 3.109 21.637 1.00 97.38 88 LEU A N 1
ATOM 704 C CA . LEU A 1 88 ? -14.358 4.218 20.726 1.00 97.38 88 LEU A CA 1
ATOM 705 C C . LEU A 1 88 ? -13.371 5.381 20.857 1.00 97.38 88 LEU A C 1
ATOM 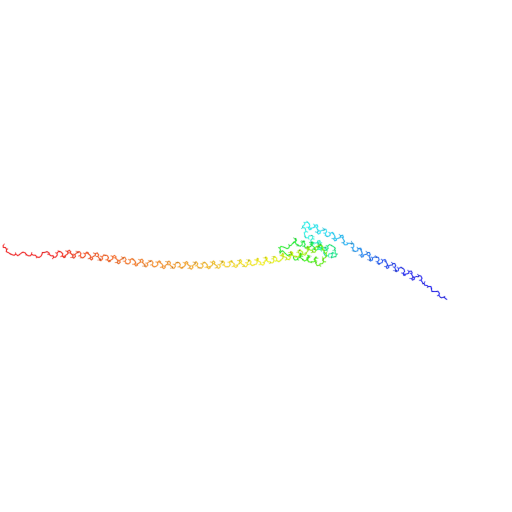707 O O . LEU A 1 88 ? -12.950 5.945 19.851 1.00 97.38 88 LEU A O 1
ATOM 711 N N . ASN A 1 89 ? -12.989 5.743 22.081 1.00 97.12 89 ASN A N 1
ATOM 712 C CA . ASN A 1 89 ? -11.992 6.784 22.304 1.00 97.12 89 ASN A CA 1
ATOM 713 C C . ASN A 1 89 ? -10.638 6.391 21.713 1.00 97.12 89 ASN A C 1
ATOM 715 O O . ASN A 1 89 ? -9.995 7.223 21.084 1.00 97.12 89 ASN A O 1
ATOM 719 N N . LYS A 1 90 ? -10.225 5.124 21.849 1.00 95.25 90 LYS A N 1
ATOM 720 C CA . LYS A 1 90 ? -8.993 4.625 21.224 1.00 95.25 90 LYS A CA 1
ATOM 721 C C . LYS A 1 90 ? -9.031 4.681 19.700 1.00 95.25 90 LYS A C 1
ATOM 723 O O . LYS A 1 90 ? -8.008 4.987 19.104 1.00 95.25 90 LYS A O 1
ATOM 728 N N . LEU A 1 91 ? -10.187 4.442 19.078 1.00 94.44 91 LEU A N 1
ATOM 729 C CA . LEU A 1 91 ? -10.336 4.617 17.629 1.00 94.44 91 LEU A CA 1
ATOM 730 C C . LEU A 1 91 ? -10.167 6.078 17.207 1.00 94.44 91 LEU A C 1
ATOM 732 O O . LEU A 1 91 ? -9.479 6.352 16.229 1.00 94.44 91 LEU A O 1
ATOM 736 N N . HIS A 1 92 ? -10.755 7.015 17.953 1.00 92.75 92 HIS A N 1
ATOM 737 C CA . HIS A 1 92 ? -10.628 8.445 17.653 1.00 92.75 92 HIS A CA 1
ATOM 738 C C . HIS A 1 92 ? -9.229 9.003 17.917 1.00 92.75 92 HIS A C 1
ATOM 740 O O . HIS A 1 92 ? -8.760 9.859 17.176 1.00 92.75 92 HIS A O 1
ATOM 746 N N . LEU A 1 93 ? -8.559 8.515 18.961 1.00 91.62 93 LEU A N 1
ATOM 747 C CA . LEU A 1 93 ? -7.176 8.865 19.297 1.00 91.62 93 LEU A CA 1
ATOM 748 C C . LEU A 1 93 ? -6.141 8.133 18.432 1.00 91.62 93 LEU A C 1
ATOM 750 O O . LEU A 1 93 ? -4.953 8.272 18.705 1.00 91.62 93 LEU A O 1
ATOM 754 N N . GLY A 1 94 ? -6.592 7.315 17.474 1.00 79.81 94 GLY A N 1
ATOM 755 C CA . GLY A 1 94 ? -5.816 6.276 16.806 1.00 79.81 94 GLY A CA 1
ATOM 756 C C . GLY A 1 94 ? -4.406 6.675 16.366 1.00 79.81 94 GLY A C 1
ATOM 757 O O . GLY A 1 94 ? -4.102 7.836 16.090 1.00 79.81 94 GLY A O 1
ATOM 758 N N . SER A 1 95 ? -3.535 5.669 16.276 1.00 67.44 95 SER A N 1
ATOM 759 C CA . SER A 1 95 ? -2.174 5.849 15.769 1.00 67.44 95 SER A CA 1
ATOM 760 C C . SER A 1 95 ? -2.196 6.299 14.298 1.00 67.44 95 SER A C 1
ATOM 762 O O . SER A 1 95 ? -3.019 5.781 13.535 1.00 67.44 95 SER A O 1
ATOM 764 N N . PRO A 1 96 ? -1.274 7.181 13.857 1.00 67.12 96 PRO A N 1
ATOM 765 C CA . PRO A 1 96 ? -1.057 7.475 12.436 1.00 67.12 96 PRO A CA 1
ATOM 766 C C . PRO A 1 96 ? -0.884 6.214 11.576 1.00 67.12 96 PRO A C 1
ATOM 768 O O . PRO A 1 96 ? -1.201 6.230 10.390 1.00 67.12 96 PRO A O 1
ATOM 771 N N . ASP A 1 97 ? -0.423 5.128 12.198 1.00 69.31 97 ASP A N 1
ATOM 772 C CA . ASP A 1 97 ? -0.142 3.844 11.560 1.00 69.31 97 ASP A CA 1
ATOM 773 C C . ASP A 1 97 ? -1.371 2.918 11.462 1.00 69.31 97 ASP A C 1
ATOM 775 O O . ASP A 1 97 ? -1.247 1.791 10.991 1.00 69.31 97 ASP A O 1
ATOM 779 N N . GLY A 1 98 ? -2.550 3.351 11.929 1.00 70.31 98 GLY A N 1
ATOM 780 C CA . GLY A 1 98 ? -3.773 2.539 11.872 1.00 70.31 98 GLY A CA 1
ATOM 781 C C . GLY A 1 98 ? -3.803 1.367 12.862 1.00 70.31 98 GLY A C 1
ATOM 782 O O . GLY A 1 98 ? -4.527 0.397 12.654 1.00 70.31 98 GLY A O 1
ATOM 783 N N . ASP A 1 99 ? -3.032 1.417 13.954 1.00 82.75 99 ASP A N 1
ATOM 784 C CA . ASP A 1 99 ? -3.057 0.350 14.961 1.00 82.75 99 ASP A CA 1
ATOM 785 C C . ASP A 1 99 ? -4.366 0.369 15.773 1.00 82.75 99 ASP A C 1
ATOM 787 O O . ASP A 1 99 ? -4.564 1.171 16.690 1.00 82.75 99 ASP A O 1
ATOM 791 N N . TYR A 1 100 ? -5.267 -0.552 15.431 1.00 90.25 100 TYR A N 1
ATOM 792 C CA . TYR A 1 100 ? -6.558 -0.747 16.093 1.00 90.25 100 TYR A CA 1
ATOM 793 C C . TYR A 1 100 ? -6.526 -1.790 17.222 1.00 90.25 100 TYR A C 1
ATOM 795 O O . TYR A 1 100 ? -7.584 -2.166 17.743 1.00 90.25 100 TYR A O 1
ATOM 803 N N . SER A 1 101 ? -5.349 -2.296 17.605 1.00 91.44 101 SER A N 1
ATOM 804 C CA . SER A 1 101 ? -5.209 -3.403 18.561 1.00 91.44 101 SER A CA 1
ATOM 805 C C . SER A 1 101 ? -5.795 -3.077 19.938 1.00 91.44 101 SER A C 1
ATOM 807 O O . SER A 1 101 ? -6.543 -3.887 20.497 1.00 91.44 101 SER A O 1
ATOM 809 N N . GLU A 1 102 ? -5.541 -1.874 20.455 1.00 93.00 102 GLU A N 1
ATOM 810 C CA . GLU A 1 102 ? -6.068 -1.424 21.746 1.00 93.00 102 GLU A CA 1
ATOM 811 C C . GLU A 1 102 ? -7.595 -1.296 21.733 1.00 93.00 102 GLU A C 1
ATOM 813 O O . GLU A 1 102 ? -8.272 -1.801 22.629 1.00 93.00 102 GLU A O 1
ATOM 818 N N . ALA A 1 103 ? -8.164 -0.679 20.694 1.00 95.62 103 ALA A N 1
ATOM 819 C CA . ALA A 1 103 ? -9.614 -0.574 20.557 1.00 95.62 103 ALA A CA 1
ATOM 820 C C . ALA A 1 103 ? -10.271 -1.960 20.433 1.00 95.62 103 ALA A C 1
ATOM 822 O O . ALA A 1 103 ? -11.249 -2.258 21.123 1.00 95.62 103 ALA A O 1
ATOM 823 N N . SER A 1 104 ? -9.692 -2.841 19.609 1.00 96.38 104 SER A N 1
ATOM 824 C CA . SER A 1 104 ? -10.155 -4.223 19.441 1.00 96.38 104 SER A CA 1
ATOM 825 C C . SER A 1 104 ? -10.118 -5.003 20.760 1.00 96.38 104 SER A C 1
ATOM 827 O O . SER A 1 104 ? -11.035 -5.775 21.042 1.00 96.38 104 SER A O 1
ATOM 829 N N . SER A 1 105 ? -9.096 -4.783 21.592 1.00 97.00 105 SER A N 1
ATOM 830 C CA . SER A 1 105 ? -8.970 -5.393 22.921 1.00 97.00 105 SER A CA 1
ATOM 831 C C . SER A 1 105 ? -10.157 -5.052 23.826 1.00 97.00 105 SER A C 1
ATOM 833 O O . SER A 1 105 ? -10.769 -5.956 24.397 1.00 97.00 105 SER A O 1
ATOM 835 N N . TYR A 1 106 ? -10.551 -3.779 23.910 1.00 98.00 106 TYR A N 1
ATOM 836 C CA . TYR A 1 106 ? -11.690 -3.372 24.739 1.00 98.00 106 TYR A CA 1
ATOM 837 C C . TYR A 1 106 ? -13.023 -3.948 24.243 1.00 98.00 106 TYR A C 1
ATOM 839 O O . TYR A 1 106 ? -13.811 -4.436 25.055 1.00 98.00 106 TYR A O 1
ATOM 847 N N . PHE A 1 107 ? -13.257 -3.979 22.927 1.00 98.25 107 PHE A N 1
ATOM 848 C CA . PHE A 1 107 ? -14.450 -4.625 22.371 1.00 98.25 107 PHE A CA 1
ATOM 849 C C . PHE A 1 107 ? -14.476 -6.138 22.646 1.00 98.25 107 PHE A C 1
ATOM 851 O O . PHE A 1 107 ? -15.506 -6.686 23.050 1.00 98.25 107 PHE A O 1
ATOM 858 N N . LYS A 1 108 ? -13.336 -6.826 22.499 1.00 98.06 108 LYS A N 1
ATOM 859 C CA . LYS A 1 108 ? -13.214 -8.258 22.829 1.00 98.06 108 LYS A CA 1
ATOM 860 C C . LYS A 1 108 ? -13.501 -8.522 24.301 1.00 98.06 108 LYS A C 1
ATOM 862 O O . LYS A 1 108 ? -14.253 -9.443 24.607 1.00 98.06 108 LYS A O 1
ATOM 867 N N . ARG A 1 109 ? -12.965 -7.690 25.198 1.00 97.69 109 ARG A N 1
ATOM 868 C CA . ARG A 1 109 ? -13.266 -7.757 26.632 1.00 97.69 109 ARG A CA 1
ATOM 869 C C . ARG A 1 109 ? -14.751 -7.571 26.904 1.00 97.69 109 ARG A C 1
ATOM 871 O O . ARG A 1 109 ? -15.313 -8.368 27.637 1.00 97.69 109 ARG A O 1
ATOM 878 N N . LEU A 1 110 ? -15.418 -6.611 26.262 1.00 97.69 110 LEU A N 1
ATOM 879 C CA . LEU A 1 110 ? -16.871 -6.440 26.400 1.00 97.69 110 LEU A CA 1
ATOM 880 C C . LEU A 1 110 ? -17.619 -7.710 25.973 1.00 97.69 110 LEU A C 1
ATOM 882 O O . LEU A 1 110 ? -18.466 -8.203 26.713 1.00 97.69 110 LEU A O 1
ATOM 886 N N . ALA A 1 111 ? -17.270 -8.284 24.819 1.00 95.50 111 ALA A N 1
ATOM 887 C CA . ALA A 1 111 ? -17.918 -9.493 24.312 1.00 95.50 111 ALA A CA 1
ATOM 888 C C . ALA A 1 111 ? -17.707 -10.724 25.219 1.00 95.50 111 ALA A C 1
ATOM 890 O O . ALA A 1 111 ? -18.597 -11.569 25.315 1.00 95.50 111 ALA A O 1
ATOM 891 N N . GLN A 1 112 ? -16.549 -10.819 25.883 1.00 95.94 112 GLN A N 1
ATOM 892 C CA . GLN A 1 112 ? -16.175 -11.939 26.756 1.00 95.94 112 GLN A CA 1
ATOM 893 C C . GLN A 1 112 ? -16.681 -11.777 28.194 1.00 95.94 112 GLN A C 1
ATOM 895 O O . GLN A 1 112 ? -17.200 -12.724 28.780 1.00 95.94 112 GLN A O 1
ATOM 900 N N . GLU A 1 113 ? -16.520 -10.587 28.768 1.00 95.56 113 GLU A N 1
ATOM 901 C CA . GLU A 1 113 ? -16.800 -10.292 30.174 1.00 95.56 113 GLU A CA 1
ATOM 902 C C . GLU A 1 113 ? -18.264 -9.869 30.395 1.00 95.56 113 GLU A C 1
ATOM 904 O O . GLU A 1 113 ? -18.788 -10.013 31.498 1.00 95.56 113 GLU A O 1
ATOM 909 N N . CYS A 1 114 ? -18.953 -9.367 29.361 1.00 94.62 114 CYS A N 1
ATOM 910 C CA . CYS A 1 114 ? -20.332 -8.867 29.440 1.00 94.62 114 CYS A CA 1
ATOM 911 C C . CYS A 1 114 ? -21.262 -9.514 28.389 1.00 94.62 114 CYS A C 1
ATOM 913 O O . CYS A 1 114 ? -21.880 -8.802 27.593 1.00 94.62 114 CYS A O 1
ATOM 915 N N . PRO A 1 115 ? -21.430 -10.853 28.382 1.00 90.75 115 PRO A N 1
ATOM 916 C CA . PRO A 1 115 ? -22.152 -11.563 27.320 1.00 90.75 115 PRO A CA 1
ATOM 917 C C . PRO A 1 115 ? -23.647 -11.217 27.223 1.00 90.75 115 PRO A C 1
ATOM 919 O O . PRO A 1 115 ? -24.240 -11.398 26.167 1.00 90.75 115 PRO A O 1
ATOM 922 N N . ASN A 1 116 ? -24.253 -10.696 28.294 1.00 93.62 116 ASN A N 1
ATOM 923 C CA . ASN A 1 116 ? -25.664 -10.288 28.322 1.00 93.62 116 ASN A CA 1
ATOM 924 C C . ASN A 1 116 ? -25.867 -8.781 28.067 1.00 93.62 116 ASN A C 1
ATOM 926 O O . ASN A 1 116 ? -26.984 -8.282 28.202 1.00 93.62 116 ASN A O 1
ATOM 930 N N . SER A 1 117 ? -24.800 -8.034 27.759 1.00 95.38 117 SER A N 1
ATOM 931 C CA . SER A 1 117 ? -24.903 -6.601 27.472 1.00 95.38 117 SER A CA 1
ATOM 932 C C . SER A 1 117 ? -25.643 -6.359 26.157 1.00 95.38 117 SER A C 1
ATOM 934 O O . SER A 1 117 ? -25.418 -7.043 25.159 1.00 95.38 117 SER A O 1
ATOM 936 N N . LEU A 1 118 ? -26.455 -5.301 26.122 1.00 95.69 118 LEU A N 1
ATOM 937 C CA . LEU A 1 118 ? -27.079 -4.811 24.889 1.00 95.69 118 LEU A CA 1
ATOM 938 C C . LEU A 1 118 ? -26.045 -4.332 23.853 1.00 95.69 118 LEU A C 1
ATOM 940 O O . LEU A 1 118 ? -26.363 -4.244 22.671 1.00 95.69 118 LEU A O 1
ATOM 944 N N . LEU A 1 119 ? -24.807 -4.057 24.278 1.00 96.94 119 LEU A N 1
ATOM 945 C CA . LEU A 1 119 ? -23.706 -3.616 23.419 1.00 96.94 119 LEU A CA 1
ATOM 946 C C . LEU A 1 119 ? -22.937 -4.782 22.782 1.00 96.94 119 LEU A C 1
ATOM 948 O O . LEU A 1 119 ? -22.021 -4.549 21.998 1.00 96.94 119 LEU A O 1
ATOM 952 N N . GLN A 1 120 ? -23.282 -6.038 23.084 1.00 95.00 120 GLN A N 1
ATOM 953 C CA . GLN A 1 120 ? -22.540 -7.198 22.583 1.00 95.00 120 GLN A CA 1
ATOM 954 C C . GLN A 1 120 ? -22.558 -7.283 21.048 1.00 95.00 120 GLN A C 1
ATOM 956 O O . GLN A 1 120 ? -21.510 -7.463 20.427 1.00 95.00 120 GLN A O 1
ATOM 961 N N . ALA A 1 121 ? -23.732 -7.132 20.428 1.00 94.88 121 ALA A N 1
ATOM 962 C CA . ALA A 1 121 ? -23.870 -7.202 18.972 1.00 94.88 121 ALA A CA 1
ATOM 963 C C . ALA A 1 121 ? -23.067 -6.093 18.272 1.00 94.88 121 ALA A C 1
ATOM 965 O O . ALA A 1 121 ? -22.373 -6.341 17.283 1.00 94.88 121 ALA A O 1
ATOM 966 N N . GLU A 1 122 ? -23.107 -4.882 18.827 1.00 96.69 122 GLU A N 1
ATOM 967 C CA . GLU A 1 122 ? -22.342 -3.747 18.318 1.00 96.69 122 GLU A CA 1
ATOM 968 C C . GLU A 1 122 ? -20.833 -3.961 18.506 1.00 96.69 122 GLU A C 1
ATOM 970 O O . GLU A 1 122 ? -20.061 -3.776 17.569 1.00 96.69 122 GLU A O 1
ATOM 975 N N . SER A 1 123 ? -20.410 -4.456 19.670 1.00 97.31 123 SER A N 1
ATOM 976 C CA . SER A 1 123 ? -19.013 -4.797 19.951 1.00 97.31 123 SER A CA 1
ATOM 977 C C . SER A 1 123 ? -18.466 -5.849 18.979 1.00 97.31 123 SER A C 1
ATOM 979 O O . SER A 1 123 ? -17.393 -5.677 18.405 1.00 97.31 123 SER A O 1
ATOM 981 N N . ASN A 1 124 ? -19.230 -6.912 18.712 1.00 96.50 124 ASN A N 1
ATOM 982 C CA . ASN A 1 124 ? -18.854 -7.940 17.738 1.00 96.50 124 ASN A CA 1
ATOM 983 C C . ASN A 1 124 ? -18.744 -7.380 16.315 1.00 96.50 124 ASN A C 1
ATOM 985 O O . ASN A 1 124 ? -17.846 -7.770 15.565 1.00 96.50 124 ASN A O 1
ATOM 989 N N . THR A 1 125 ? -19.619 -6.437 15.961 1.00 97.69 125 THR A N 1
ATOM 990 C CA . THR A 1 125 ? -19.548 -5.732 14.677 1.00 97.69 125 THR A CA 1
ATOM 991 C C . THR A 1 125 ? -18.255 -4.926 14.580 1.00 97.69 125 THR A C 1
ATOM 993 O O . THR A 1 125 ? -17.531 -5.054 13.594 1.00 97.69 125 THR A O 1
ATOM 996 N N . TRP A 1 126 ? -17.902 -4.173 15.625 1.00 97.69 126 TRP A N 1
ATOM 997 C CA . TRP A 1 126 ? -16.631 -3.454 15.680 1.00 97.69 126 TRP A CA 1
ATOM 998 C C . TRP A 1 126 ? -15.425 -4.388 15.583 1.00 97.69 126 TRP A C 1
ATOM 1000 O O . TRP A 1 126 ? -14.515 -4.113 14.809 1.00 97.69 126 TRP A O 1
ATOM 1010 N N . ILE A 1 127 ? -15.416 -5.524 16.288 1.00 96.94 127 ILE A N 1
ATOM 1011 C CA . ILE A 1 127 ? -14.322 -6.506 16.194 1.00 96.94 127 ILE A CA 1
ATOM 1012 C C . ILE A 1 127 ? -14.126 -6.972 14.746 1.00 96.94 127 ILE A C 1
ATOM 1014 O O . ILE A 1 127 ? -12.990 -7.016 14.272 1.00 96.94 127 ILE A O 1
ATOM 1018 N N . ALA A 1 128 ? -15.215 -7.291 14.040 1.00 97.12 128 ALA A N 1
ATOM 1019 C CA . ALA A 1 128 ? -15.158 -7.717 12.645 1.00 97.12 128 ALA A CA 1
ATOM 1020 C C . ALA A 1 128 ? -14.650 -6.601 11.717 1.00 97.12 128 ALA A C 1
ATOM 1022 O O . ALA A 1 128 ? -13.789 -6.852 10.874 1.00 97.12 128 ALA A O 1
ATOM 1023 N N . VAL A 1 129 ? -15.136 -5.368 11.899 1.00 96.31 129 VAL A N 1
ATOM 1024 C CA . VAL A 1 129 ? -14.697 -4.201 11.117 1.00 96.31 129 VAL A CA 1
ATOM 1025 C C . VAL A 1 129 ? -13.208 -3.935 11.321 1.00 96.31 129 VAL A C 1
ATOM 1027 O O . VAL A 1 129 ? -12.473 -3.825 10.344 1.00 96.31 129 VAL A O 1
ATOM 1030 N N . LEU A 1 130 ? -12.741 -3.888 12.570 1.00 94.69 130 LEU A N 1
ATOM 1031 C CA . LEU A 1 130 ? -11.334 -3.618 12.873 1.00 94.69 130 LEU A CA 1
ATOM 1032 C C . LEU A 1 130 ? -10.417 -4.724 12.340 1.00 94.69 130 LEU A C 1
ATOM 1034 O O . LEU A 1 130 ? -9.356 -4.427 11.803 1.00 94.69 130 LEU A O 1
ATOM 1038 N N . ALA A 1 131 ? -10.841 -5.990 12.405 1.00 93.44 131 ALA A N 1
ATOM 1039 C CA . ALA A 1 131 ? -10.090 -7.091 11.805 1.00 93.44 131 ALA A CA 1
ATOM 1040 C C . ALA A 1 131 ? -9.985 -6.960 10.274 1.00 93.44 131 ALA A C 1
ATOM 1042 O O . ALA A 1 131 ? -8.922 -7.208 9.703 1.00 93.44 131 ALA A O 1
ATOM 1043 N N . ALA A 1 132 ? -11.070 -6.551 9.610 1.00 93.88 132 ALA A N 1
ATOM 1044 C CA . ALA A 1 132 ? -11.072 -6.322 8.169 1.00 93.88 132 ALA A CA 1
ATOM 1045 C C . ALA A 1 132 ? -10.176 -5.137 7.770 1.00 93.88 132 ALA A C 1
ATOM 1047 O O . ALA A 1 132 ? -9.468 -5.236 6.768 1.00 93.88 132 ALA A O 1
ATOM 1048 N N . LEU A 1 133 ? -10.170 -4.054 8.556 1.00 92.12 133 LEU A N 1
ATOM 1049 C CA . LEU A 1 133 ? -9.284 -2.907 8.336 1.00 92.12 133 LEU A CA 1
ATOM 1050 C C . LEU A 1 133 ? -7.812 -3.310 8.468 1.00 92.12 133 LEU A C 1
ATOM 1052 O O . LEU A 1 133 ? -7.058 -3.145 7.513 1.00 92.12 133 LEU A O 1
ATOM 1056 N N . SER A 1 134 ? -7.430 -3.971 9.566 1.00 90.06 134 SER A N 1
ATOM 1057 C CA . SER A 1 134 ? -6.048 -4.431 9.758 1.00 90.06 134 SER A CA 1
ATOM 1058 C C . SER A 1 134 ? -5.577 -5.393 8.661 1.00 90.06 134 SER A C 1
ATOM 1060 O O . SER A 1 134 ? -4.407 -5.383 8.279 1.00 90.06 134 SER A O 1
ATOM 1062 N N . LEU A 1 135 ? -6.465 -6.235 8.123 1.00 91.38 135 LEU A N 1
ATOM 1063 C CA . LEU A 1 135 ? -6.126 -7.096 6.989 1.00 91.38 135 LEU A CA 1
ATOM 1064 C C . LEU A 1 135 ? -5.816 -6.278 5.726 1.00 91.38 135 LEU A C 1
ATOM 1066 O O . LEU A 1 135 ? -4.865 -6.594 5.011 1.00 91.38 135 LEU A O 1
ATOM 1070 N N . ARG A 1 136 ? -6.600 -5.229 5.460 1.00 91.00 136 ARG A N 1
ATOM 1071 C CA . ARG A 1 136 ? -6.403 -4.353 4.299 1.00 91.00 136 ARG A CA 1
ATOM 1072 C C . ARG A 1 136 ? -5.143 -3.509 4.422 1.00 91.00 136 ARG A C 1
ATOM 1074 O O . ARG A 1 136 ? -4.436 -3.385 3.429 1.00 91.00 136 ARG A O 1
ATOM 1081 N N . ASP A 1 137 ? -4.812 -3.015 5.610 1.00 89.38 137 ASP A N 1
ATOM 1082 C CA . ASP A 1 137 ? -3.572 -2.259 5.827 1.00 89.38 137 ASP A CA 1
ATOM 1083 C C . ASP A 1 137 ? -2.333 -3.118 5.534 1.00 89.38 137 ASP A C 1
ATOM 1085 O O . ASP A 1 137 ? -1.414 -2.685 4.834 1.00 89.38 137 ASP A O 1
ATOM 1089 N N . ASN A 1 138 ? -2.352 -4.387 5.957 1.00 89.06 138 ASN A N 1
ATOM 1090 C CA . ASN A 1 138 ? -1.291 -5.344 5.635 1.00 89.06 138 ASN A CA 1
ATOM 1091 C C . ASN A 1 138 ? -1.178 -5.617 4.124 1.00 89.06 138 ASN A C 1
ATOM 1093 O O . ASN A 1 138 ? -0.073 -5.712 3.587 1.00 89.06 138 ASN A O 1
ATOM 1097 N N . GLU A 1 139 ? -2.310 -5.732 3.426 1.00 94.31 139 GLU A N 1
ATOM 1098 C CA . GLU A 1 139 ? -2.344 -5.914 1.971 1.00 94.31 139 GLU A CA 1
ATOM 1099 C C . GLU A 1 139 ? -1.808 -4.679 1.236 1.00 94.31 139 GLU A C 1
ATOM 1101 O O . GLU A 1 139 ? -0.996 -4.809 0.319 1.00 94.31 139 GLU A O 1
ATOM 1106 N N . ILE A 1 140 ? -2.192 -3.475 1.670 1.00 93.38 140 ILE A N 1
ATOM 1107 C CA . ILE A 1 140 ? -1.686 -2.213 1.121 1.00 93.38 140 ILE A CA 1
ATOM 1108 C C . ILE A 1 140 ? -0.169 -2.130 1.301 1.00 93.38 140 ILE A C 1
ATOM 1110 O O . ILE A 1 140 ? 0.539 -1.826 0.339 1.00 93.38 140 ILE A O 1
ATOM 1114 N N . ALA A 1 141 ? 0.345 -2.451 2.490 1.00 92.25 141 ALA A N 1
ATOM 1115 C CA . ALA A 1 141 ? 1.780 -2.453 2.758 1.00 92.25 141 ALA A CA 1
ATOM 1116 C C . ALA A 1 141 ? 2.534 -3.450 1.855 1.00 92.25 141 ALA A C 1
ATOM 1118 O O . ALA A 1 141 ? 3.579 -3.117 1.285 1.00 92.25 141 ALA A O 1
ATOM 1119 N N . ALA A 1 142 ? 1.986 -4.654 1.659 1.00 95.56 142 ALA A N 1
ATOM 1120 C CA . ALA A 1 142 ? 2.563 -5.656 0.763 1.00 95.56 142 ALA A CA 1
ATOM 1121 C C . ALA A 1 142 ? 2.582 -5.179 -0.702 1.00 95.56 142 ALA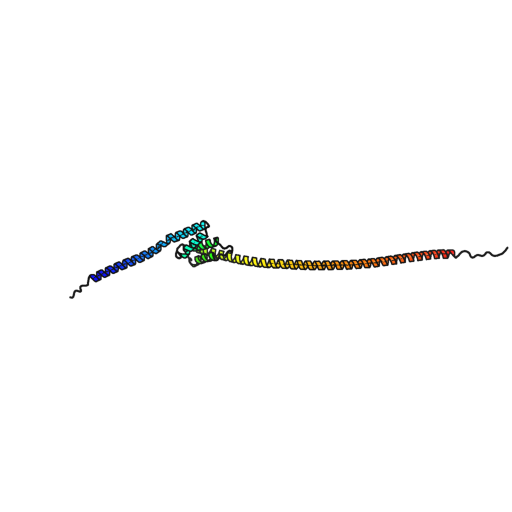 A C 1
ATOM 1123 O O . ALA A 1 142 ? 3.612 -5.279 -1.374 1.00 95.56 142 ALA A O 1
ATOM 1124 N N . LEU A 1 143 ? 1.480 -4.595 -1.180 1.00 97.06 143 LEU A N 1
ATOM 1125 C CA . LEU A 1 143 ? 1.370 -4.064 -2.540 1.00 97.06 143 LEU A CA 1
ATOM 1126 C C . LEU A 1 143 ? 2.305 -2.874 -2.777 1.00 97.06 143 LEU A C 1
ATOM 1128 O O . LEU A 1 143 ? 2.900 -2.763 -3.849 1.00 97.06 143 LEU A O 1
ATOM 1132 N N . GLN A 1 144 ? 2.472 -1.991 -1.792 1.00 96.62 144 GLN A N 1
ATOM 1133 C CA . GLN A 1 144 ? 3.419 -0.877 -1.877 1.00 96.62 144 GLN A CA 1
ATOM 1134 C C . GLN A 1 144 ? 4.860 -1.373 -2.014 1.00 96.62 144 GLN A C 1
ATOM 1136 O O . GLN A 1 144 ? 5.615 -0.843 -2.836 1.00 96.62 144 GLN A O 1
ATOM 1141 N N . LYS A 1 145 ? 5.227 -2.420 -1.266 1.00 97.19 145 LYS A N 1
ATOM 1142 C CA . LYS A 1 145 ? 6.538 -3.063 -1.382 1.00 97.19 145 LYS A CA 1
ATOM 1143 C C . LYS A 1 145 ? 6.745 -3.665 -2.773 1.00 97.19 145 LYS A C 1
ATOM 1145 O O . LYS A 1 145 ? 7.738 -3.354 -3.429 1.00 97.19 145 LYS A O 1
ATOM 1150 N N . GLU A 1 146 ? 5.789 -4.458 -3.253 1.00 97.81 146 GLU A N 1
ATOM 1151 C CA . GLU A 1 146 ? 5.863 -5.082 -4.580 1.00 97.81 146 GLU A CA 1
ATOM 1152 C C . GLU A 1 146 ? 5.940 -4.030 -5.700 1.00 97.81 146 GLU A C 1
ATOM 1154 O O . GLU A 1 146 ? 6.714 -4.162 -6.652 1.00 97.81 146 GLU A O 1
ATOM 1159 N N . LEU A 1 147 ? 5.173 -2.943 -5.580 1.00 97.94 147 LEU A N 1
ATOM 1160 C CA . LEU A 1 147 ? 5.217 -1.824 -6.515 1.00 97.94 147 LEU A CA 1
ATOM 1161 C C . LEU A 1 147 ? 6.591 -1.142 -6.519 1.00 97.94 147 LEU A C 1
ATOM 1163 O O . LEU A 1 147 ? 7.080 -0.780 -7.589 1.00 97.94 147 LEU A O 1
ATOM 1167 N N . GLY A 1 148 ? 7.212 -0.971 -5.349 1.00 97.94 148 GLY A N 1
ATOM 1168 C CA . GLY A 1 148 ? 8.571 -0.446 -5.220 1.00 97.94 148 GLY A CA 1
ATOM 1169 C C . GLY A 1 148 ? 9.590 -1.316 -5.957 1.00 97.94 148 GLY A C 1
ATOM 1170 O O . GLY A 1 148 ? 10.318 -0.821 -6.816 1.00 97.94 148 GLY A O 1
ATOM 1171 N N . GLU A 1 149 ? 9.568 -2.625 -5.710 1.00 97.56 149 GLU A N 1
ATOM 1172 C CA . GLU A 1 149 ? 10.455 -3.592 -6.368 1.00 97.56 149 GLU A CA 1
ATOM 1173 C C . GLU A 1 149 ? 10.264 -3.608 -7.892 1.00 97.56 149 GLU A C 1
ATOM 1175 O O . GLU A 1 149 ? 11.235 -3.570 -8.656 1.00 97.56 149 GLU A O 1
ATOM 1180 N N . LYS A 1 150 ? 9.008 -3.603 -8.358 1.00 97.50 150 LYS A N 1
ATOM 1181 C CA . LYS A 1 150 ? 8.681 -3.540 -9.789 1.00 97.50 150 LYS A CA 1
ATOM 1182 C C . LYS A 1 150 ? 9.165 -2.242 -10.430 1.00 97.50 150 LYS A C 1
ATOM 1184 O O . LYS A 1 150 ? 9.703 -2.290 -11.534 1.00 97.50 150 LYS A O 1
ATOM 1189 N N . LYS A 1 151 ? 9.019 -1.097 -9.756 1.00 97.44 151 LYS A N 1
ATOM 1190 C CA . LYS A 1 151 ? 9.531 0.196 -10.241 1.00 97.44 151 LYS A CA 1
ATOM 1191 C C . LYS A 1 151 ? 11.053 0.189 -10.367 1.00 97.44 151 LYS A C 1
ATOM 1193 O O . LYS A 1 151 ? 11.560 0.595 -11.409 1.00 97.44 151 LYS A O 1
ATOM 1198 N N . SER A 1 152 ? 11.772 -0.323 -9.368 1.00 96.25 152 SER A N 1
ATOM 1199 C CA . SER A 1 152 ? 13.234 -0.452 -9.428 1.00 96.25 152 SER A CA 1
ATOM 1200 C C . SER A 1 152 ? 13.679 -1.378 -10.560 1.00 96.25 152 SER A C 1
ATOM 1202 O O . SER A 1 152 ? 14.573 -1.025 -11.324 1.00 96.25 152 SER A O 1
ATOM 1204 N N . ARG A 1 153 ? 13.015 -2.529 -10.737 1.00 97.38 153 ARG A N 1
ATOM 1205 C CA . ARG A 1 153 ? 13.307 -3.448 -11.849 1.00 97.38 153 ARG A CA 1
ATOM 1206 C C . ARG A 1 153 ? 13.056 -2.803 -13.212 1.00 97.38 153 ARG A C 1
ATOM 1208 O O . ARG A 1 153 ? 13.840 -3.005 -14.133 1.00 97.38 153 ARG A O 1
ATOM 1215 N N . LEU A 1 154 ? 11.974 -2.036 -13.348 1.00 97.31 154 LEU A N 1
ATOM 1216 C CA . LEU A 1 154 ? 11.676 -1.311 -14.583 1.00 97.31 154 LEU A CA 1
ATOM 1217 C C . LEU A 1 154 ? 12.728 -0.242 -14.887 1.00 97.31 154 LEU A C 1
ATOM 1219 O O . LEU A 1 154 ? 13.096 -0.101 -16.048 1.00 97.31 154 LEU A O 1
ATOM 1223 N N . ALA A 1 155 ? 13.222 0.475 -13.875 1.00 97.25 155 ALA A N 1
ATOM 1224 C CA . ALA A 1 155 ? 14.286 1.459 -14.052 1.00 97.25 155 ALA A CA 1
ATOM 1225 C C . ALA A 1 155 ? 15.579 0.804 -14.566 1.00 97.25 155 ALA A C 1
ATOM 1227 O O . ALA A 1 155 ? 16.111 1.243 -15.581 1.00 97.25 155 ALA A O 1
ATOM 1228 N N . LEU A 1 156 ? 16.007 -0.303 -13.945 1.00 97.00 156 LEU A N 1
ATOM 1229 C CA . LEU A 1 156 ? 17.180 -1.070 -14.389 1.00 97.00 156 LEU A CA 1
ATOM 1230 C C . LEU A 1 156 ? 17.018 -1.576 -15.827 1.00 97.00 156 LEU A C 1
ATOM 1232 O O . LEU A 1 156 ? 17.895 -1.390 -16.661 1.00 97.00 156 LEU A O 1
ATOM 1236 N N . PHE A 1 157 ? 15.856 -2.147 -16.151 1.00 96.81 157 PHE A N 1
ATOM 1237 C CA . PHE A 1 157 ? 15.587 -2.630 -17.505 1.00 96.81 157 PHE A CA 1
ATOM 1238 C C . PHE A 1 157 ? 15.603 -1.501 -18.550 1.00 96.81 157 PHE A C 1
ATOM 1240 O O . PHE A 1 157 ? 16.030 -1.700 -19.687 1.00 96.81 157 PHE A O 1
ATOM 1247 N N . GLN A 1 158 ? 15.119 -0.308 -18.195 1.00 94.75 158 GLN A N 1
ATOM 1248 C CA . GLN A 1 158 ? 15.173 0.856 -19.080 1.00 94.75 158 GLN A CA 1
ATOM 1249 C C . GLN A 1 158 ? 16.608 1.344 -19.299 1.00 94.75 158 GLN A C 1
ATOM 1251 O O . GLN A 1 158 ? 16.941 1.709 -20.427 1.00 94.75 158 GLN A O 1
ATOM 1256 N N . GLU A 1 159 ? 17.440 1.318 -18.260 1.00 96.06 159 GLU A N 1
ATOM 1257 C CA . GLU A 1 159 ? 18.857 1.679 -18.326 1.00 96.06 159 GLU A CA 1
ATOM 1258 C C . GLU A 1 159 ? 19.641 0.699 -19.208 1.00 96.06 159 GLU A C 1
ATOM 1260 O O . GLU A 1 159 ? 20.224 1.115 -20.209 1.00 96.06 159 GLU A O 1
ATOM 1265 N N . GLU A 1 160 ? 19.526 -0.610 -18.961 1.00 96.38 160 GLU A N 1
ATOM 1266 C CA . GLU A 1 160 ? 20.143 -1.657 -19.793 1.00 96.38 160 GLU A CA 1
ATOM 1267 C C . GLU A 1 160 ? 19.708 -1.549 -21.265 1.00 96.38 160 GLU A C 1
ATOM 1269 O O . GLU A 1 160 ? 20.505 -1.670 -22.204 1.00 96.38 160 GLU A O 1
ATOM 1274 N N . LYS A 1 161 ? 18.419 -1.278 -21.506 1.00 96.19 161 LYS A N 1
ATOM 1275 C CA . LYS A 1 161 ? 17.901 -1.070 -22.861 1.00 96.19 161 LYS A CA 1
ATOM 1276 C C . LYS A 1 161 ? 18.484 0.189 -23.514 1.00 96.19 161 LYS A C 1
ATOM 1278 O O . LYS A 1 161 ? 18.715 0.189 -24.723 1.00 96.19 161 LYS A O 1
ATOM 1283 N N . ALA A 1 162 ? 18.701 1.263 -22.758 1.00 96.38 162 ALA A N 1
ATOM 1284 C CA . ALA A 1 162 ? 19.307 2.486 -23.273 1.00 96.38 162 ALA A CA 1
ATOM 1285 C C . ALA A 1 162 ? 20.785 2.267 -23.633 1.00 96.38 162 ALA A C 1
ATOM 1287 O O . ALA A 1 162 ? 21.210 2.664 -24.721 1.00 96.38 162 ALA A O 1
ATOM 1288 N N . GLU A 1 163 ? 21.535 1.569 -22.781 1.00 95.75 163 GLU A N 1
ATOM 1289 C CA . GLU A 1 163 ? 22.938 1.222 -23.023 1.00 95.75 163 GLU A CA 1
ATOM 1290 C C . GLU A 1 163 ? 23.101 0.344 -24.265 1.00 95.75 163 GLU A C 1
ATOM 1292 O O . GLU A 1 163 ? 23.875 0.666 -25.169 1.00 95.75 163 GLU A O 1
ATOM 1297 N N . THR A 1 164 ? 22.321 -0.734 -24.360 1.00 96.19 164 THR A N 1
ATOM 1298 C CA . THR A 1 164 ? 22.352 -1.638 -25.521 1.00 96.19 164 THR A CA 1
ATOM 1299 C C . THR A 1 164 ? 21.946 -0.923 -26.808 1.00 96.19 164 THR A C 1
ATOM 1301 O O . THR A 1 164 ? 22.563 -1.123 -27.856 1.00 96.19 164 THR A O 1
ATOM 1304 N N . MET A 1 165 ? 20.959 -0.025 -26.747 1.00 95.56 165 MET A N 1
ATOM 1305 C CA . MET A 1 165 ? 20.563 0.791 -27.894 1.00 95.56 165 MET A CA 1
ATOM 1306 C C . MET A 1 165 ? 21.669 1.766 -28.316 1.00 95.56 165 MET A C 1
ATOM 1308 O O . MET A 1 165 ? 21.887 1.966 -29.513 1.00 95.56 165 MET A O 1
ATOM 1312 N N . GLN A 1 166 ? 22.395 2.348 -27.361 1.00 95.81 166 GLN A N 1
ATOM 1313 C CA . GLN A 1 166 ? 23.529 3.224 -27.639 1.00 95.81 166 GLN A CA 1
ATOM 1314 C C . GLN A 1 166 ? 24.703 2.455 -28.259 1.00 95.81 166 GLN A C 1
ATOM 1316 O O . GLN A 1 166 ? 25.283 2.924 -29.241 1.00 95.81 166 GLN A O 1
ATOM 1321 N N . GLN A 1 167 ? 25.017 1.267 -27.738 1.00 96.00 167 GLN A N 1
ATOM 1322 C CA . GLN A 1 167 ? 26.042 0.383 -28.296 1.00 96.00 167 GLN A CA 1
ATOM 1323 C C . GLN A 1 167 ? 25.700 -0.011 -29.735 1.00 96.00 167 GLN A C 1
ATOM 1325 O O . GLN A 1 167 ? 26.496 0.228 -30.645 1.00 96.00 167 GLN A O 1
ATOM 1330 N N . LEU A 1 168 ? 24.481 -0.506 -29.967 1.00 97.44 168 LEU A N 1
ATOM 1331 C CA . LEU A 1 168 ? 24.016 -0.903 -31.295 1.00 97.44 168 LEU A CA 1
ATOM 1332 C C . LEU A 1 168 ? 24.039 0.269 -32.283 1.00 97.44 168 LEU A C 1
ATOM 1334 O O . LEU A 1 168 ? 24.451 0.113 -33.435 1.00 97.44 168 LEU A O 1
ATOM 1338 N N . LYS A 1 169 ? 23.633 1.465 -31.840 1.00 96.75 169 LYS A N 1
ATOM 1339 C CA . LYS A 1 169 ? 23.719 2.682 -32.654 1.00 96.75 169 LYS A CA 1
ATOM 1340 C C . LYS A 1 169 ? 25.168 2.987 -33.042 1.00 96.75 169 LYS A C 1
ATOM 1342 O O . LYS A 1 169 ? 25.430 3.250 -34.215 1.00 96.75 169 LYS A O 1
ATOM 1347 N N . GLY A 1 170 ? 26.104 2.911 -32.095 1.00 97.19 170 GLY A N 1
ATOM 1348 C CA . GLY A 1 170 ? 27.531 3.122 -32.351 1.00 97.19 170 GLY A CA 1
ATOM 1349 C C . GLY A 1 170 ? 28.116 2.114 -33.346 1.00 97.19 170 GLY A C 1
ATOM 1350 O O . GLY A 1 170 ? 28.803 2.499 -34.296 1.00 97.19 170 GLY A O 1
ATOM 1351 N N . GLU A 1 171 ? 27.794 0.829 -33.190 1.00 97.38 171 GLU A N 1
ATOM 1352 C CA . GLU A 1 171 ? 28.196 -0.220 -34.136 1.00 97.38 171 GLU A CA 1
ATOM 1353 C C . GLU A 1 171 ? 27.631 0.022 -35.538 1.00 97.38 171 GLU A C 1
ATOM 1355 O O . GLU A 1 171 ? 28.346 -0.094 -36.541 1.00 97.38 171 GLU A O 1
ATOM 1360 N N . MET A 1 172 ? 26.358 0.409 -35.622 1.00 95.25 172 MET A N 1
ATOM 1361 C CA . MET A 1 172 ? 25.699 0.720 -36.884 1.00 95.25 172 MET A CA 1
ATOM 1362 C C . MET A 1 172 ? 26.353 1.924 -37.574 1.00 95.25 172 MET A C 1
ATOM 1364 O O . MET A 1 172 ? 26.638 1.862 -38.771 1.00 95.25 172 MET A O 1
ATOM 1368 N N . GLU A 1 173 ? 26.671 2.991 -36.838 1.00 97.56 173 GLU A N 1
ATOM 1369 C CA . GLU A 1 173 ? 27.389 4.156 -37.370 1.00 97.56 173 GLU A CA 1
ATOM 1370 C C . GLU A 1 173 ? 28.780 3.785 -37.908 1.00 97.56 173 GLU A C 1
ATOM 1372 O O . GLU A 1 173 ? 29.187 4.255 -38.978 1.00 97.56 173 GLU A O 1
ATOM 1377 N N . LEU A 1 174 ? 29.508 2.905 -37.213 1.00 97.56 174 LEU A N 1
ATOM 1378 C CA . LEU A 1 174 ? 30.792 2.384 -37.686 1.00 97.56 174 LEU A CA 1
ATOM 1379 C C . LEU A 1 174 ? 30.629 1.572 -38.974 1.00 97.56 174 LEU A C 1
ATOM 1381 O O . LEU A 1 174 ? 31.380 1.788 -39.932 1.00 97.56 174 LEU A O 1
ATOM 1385 N N . LYS A 1 175 ? 29.631 0.683 -39.037 1.00 97.38 175 LYS A N 1
ATOM 1386 C CA . LYS A 1 175 ? 29.328 -0.120 -40.231 1.00 97.38 175 LYS A CA 1
ATOM 1387 C C . LYS A 1 175 ? 28.980 0.772 -41.424 1.00 97.38 175 LYS A C 1
ATOM 1389 O O . LYS A 1 175 ? 29.497 0.561 -42.522 1.00 97.38 175 LYS A O 1
ATOM 1394 N N . VAL A 1 176 ? 28.173 1.812 -41.205 1.00 97.81 176 VAL A N 1
ATOM 1395 C CA . VAL A 1 176 ? 27.817 2.806 -42.229 1.00 97.81 176 VAL A CA 1
ATOM 1396 C C . VAL A 1 176 ? 29.065 3.526 -42.739 1.00 97.81 176 VAL A C 1
ATOM 1398 O O . VAL A 1 176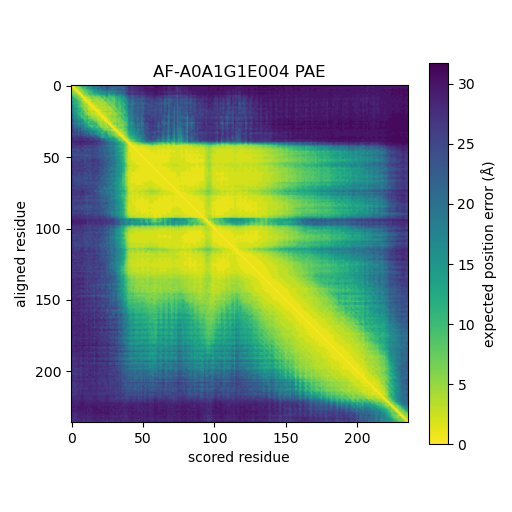 ? 29.272 3.590 -43.952 1.00 97.81 176 VAL A O 1
ATOM 1401 N N . LYS A 1 177 ? 29.954 3.991 -41.851 1.00 96.81 177 LYS A N 1
ATOM 1402 C CA . LYS A 1 177 ? 31.225 4.628 -42.249 1.00 96.81 177 LYS A CA 1
ATOM 1403 C C . LYS A 1 177 ? 32.123 3.681 -43.047 1.00 96.81 177 LYS A C 1
ATOM 1405 O O . LYS A 1 177 ? 32.738 4.097 -44.030 1.00 96.81 177 LYS A O 1
ATOM 1410 N N . GLN A 1 178 ? 32.211 2.410 -42.652 1.00 96.19 178 GLN A N 1
ATOM 1411 C CA . GLN A 1 178 ? 32.983 1.402 -43.386 1.00 96.19 178 GLN A CA 1
ATOM 1412 C C . GLN A 1 178 ? 32.422 1.176 -44.795 1.00 96.19 178 GLN A C 1
ATOM 1414 O O . GLN A 1 178 ? 33.183 1.192 -45.764 1.00 96.19 178 GLN A O 1
ATOM 1419 N N . LEU A 1 179 ? 31.100 1.028 -44.923 1.00 96.62 179 LEU A N 1
ATOM 1420 C CA . LEU A 1 179 ? 30.429 0.867 -46.214 1.00 96.62 179 LEU A CA 1
ATOM 1421 C C . LEU A 1 179 ? 30.614 2.095 -47.109 1.00 96.62 179 LEU A C 1
ATOM 1423 O O . LEU A 1 179 ? 30.939 1.949 -48.285 1.00 96.62 179 LEU A O 1
ATOM 1427 N N . GLN A 1 180 ? 30.490 3.302 -46.552 1.00 95.69 180 GLN A N 1
ATOM 1428 C CA . GLN A 1 180 ? 30.739 4.549 -47.279 1.00 95.69 180 GLN A CA 1
ATOM 1429 C C . GLN A 1 180 ? 32.180 4.627 -47.800 1.00 95.69 180 GLN A C 1
ATOM 1431 O O . GLN A 1 180 ? 32.383 4.945 -48.970 1.00 95.69 180 GLN A O 1
ATOM 1436 N N . ARG A 1 181 ? 33.177 4.272 -46.975 1.00 95.88 181 ARG A N 1
ATOM 1437 C CA . ARG A 1 181 ? 34.593 4.221 -47.385 1.00 95.88 181 ARG A CA 1
ATOM 1438 C C . ARG A 1 181 ? 34.853 3.177 -48.468 1.00 95.88 181 ARG A C 1
ATOM 1440 O O . ARG A 1 181 ? 35.652 3.415 -49.370 1.00 95.88 181 ARG A O 1
ATOM 1447 N N . LYS A 1 182 ? 34.216 2.006 -48.386 1.00 96.75 182 LYS A N 1
ATOM 1448 C CA . LYS A 1 182 ? 34.342 0.968 -49.417 1.00 96.75 182 LYS A CA 1
ATOM 1449 C C . LYS A 1 182 ? 33.744 1.453 -50.740 1.00 96.75 182 LYS A C 1
ATOM 1451 O O . LYS A 1 182 ? 34.435 1.439 -51.754 1.00 96.75 182 LYS A O 1
ATOM 1456 N N . LYS A 1 183 ? 32.526 2.002 -50.695 1.00 96.25 183 LYS A N 1
ATOM 1457 C CA . LYS A 1 183 ? 31.849 2.594 -51.855 1.00 96.25 183 LYS A CA 1
ATOM 1458 C C . LYS A 1 183 ? 32.673 3.718 -52.489 1.00 96.25 183 LYS A C 1
ATOM 1460 O O . LYS A 1 183 ? 32.799 3.765 -53.707 1.00 96.25 183 LYS A O 1
ATOM 1465 N N . SER A 1 184 ? 33.272 4.609 -51.695 1.00 94.94 184 SER A N 1
ATOM 1466 C CA . SER A 1 184 ? 34.095 5.702 -52.232 1.00 94.94 184 SER A CA 1
ATOM 1467 C C . SER A 1 184 ? 35.365 5.196 -52.923 1.00 94.94 184 SER A C 1
ATOM 1469 O O . SER A 1 184 ? 35.768 5.759 -53.938 1.00 94.94 184 SER A O 1
ATOM 1471 N N . ARG A 1 185 ? 35.985 4.123 -52.409 1.00 95.94 185 ARG A N 1
ATOM 1472 C CA . ARG A 1 185 ? 37.139 3.472 -53.054 1.00 95.94 185 ARG A CA 1
ATOM 1473 C C . ARG A 1 185 ? 36.753 2.838 -54.388 1.00 95.94 185 ARG A C 1
ATOM 1475 O O . ARG A 1 185 ? 37.454 3.054 -55.371 1.00 95.94 185 ARG A O 1
ATOM 1482 N N . GLU A 1 186 ? 35.637 2.113 -54.430 1.00 96.44 186 GLU A N 1
ATOM 1483 C CA . GLU A 1 186 ? 35.117 1.508 -55.663 1.00 96.44 186 GLU A CA 1
ATOM 1484 C C . GLU A 1 186 ? 34.796 2.575 -56.717 1.00 96.44 186 GLU A C 1
ATOM 1486 O O . GLU A 1 186 ? 35.233 2.456 -57.859 1.00 96.44 186 GLU A O 1
ATOM 1491 N N . ILE A 1 187 ? 34.127 3.669 -56.331 1.00 96.31 187 ILE A N 1
ATOM 1492 C CA . ILE A 1 187 ? 33.855 4.800 -57.234 1.00 96.31 187 ILE A CA 1
ATOM 1493 C C . ILE A 1 187 ? 35.159 5.386 -57.785 1.00 96.31 187 ILE A C 1
ATOM 1495 O O . ILE A 1 187 ? 35.265 5.600 -58.991 1.00 96.31 187 ILE A O 1
ATOM 1499 N N . ALA A 1 188 ? 36.162 5.619 -56.935 1.00 96.31 188 ALA A N 1
ATOM 1500 C CA . ALA A 1 188 ? 37.446 6.163 -57.371 1.00 96.31 188 ALA A CA 1
ATOM 1501 C C . ALA A 1 188 ? 38.178 5.220 -58.346 1.00 96.31 188 ALA A C 1
ATOM 1503 O O . ALA A 1 188 ? 38.776 5.675 -59.324 1.00 96.31 188 ALA A O 1
ATOM 1504 N N . GLN A 1 189 ? 38.111 3.906 -58.111 1.00 96.62 189 GLN A N 1
ATOM 1505 C CA . GLN A 1 189 ? 38.698 2.907 -59.000 1.00 96.62 189 GLN A CA 1
ATOM 1506 C C . GLN A 1 189 ? 37.983 2.867 -60.355 1.00 96.62 189 GLN A C 1
ATOM 1508 O O . GLN A 1 189 ? 38.640 2.980 -61.390 1.00 96.62 189 GLN A O 1
ATOM 1513 N N . LEU A 1 190 ? 36.650 2.800 -60.354 1.00 96.38 190 LEU A N 1
ATOM 1514 C CA . LEU A 1 190 ? 35.845 2.813 -61.577 1.00 96.38 190 LEU A CA 1
ATOM 1515 C C . LEU A 1 190 ? 36.058 4.100 -62.381 1.00 96.38 190 LEU A C 1
ATOM 1517 O O . LEU A 1 190 ? 36.189 4.055 -63.601 1.00 96.38 190 LEU A O 1
ATOM 1521 N N . GLN A 1 191 ? 36.167 5.254 -61.716 1.00 95.25 191 GLN A N 1
ATOM 1522 C CA . GLN A 1 191 ? 36.509 6.519 -62.370 1.00 95.25 191 GLN A CA 1
ATOM 1523 C C . GLN A 1 191 ? 37.896 6.470 -63.023 1.00 95.25 191 GLN A C 1
ATOM 1525 O O . GLN A 1 191 ? 38.072 6.956 -64.142 1.00 95.25 191 GLN A O 1
ATOM 1530 N N . LYS A 1 192 ? 38.888 5.870 -62.354 1.00 96.44 192 LYS A N 1
ATOM 1531 C CA . LYS A 1 192 ? 40.240 5.703 -62.903 1.00 96.44 192 LYS A CA 1
ATOM 1532 C C . LYS A 1 192 ? 40.238 4.802 -64.142 1.00 96.44 192 LYS A C 1
ATOM 1534 O O . LYS A 1 192 ? 40.865 5.159 -65.140 1.00 96.44 192 LYS A O 1
ATOM 1539 N N . GLU A 1 193 ? 39.522 3.682 -64.100 1.00 96.50 193 GLU A N 1
ATOM 1540 C CA . GLU A 1 193 ? 39.360 2.764 -65.236 1.00 96.50 193 GLU A CA 1
ATOM 1541 C C . GLU A 1 193 ? 38.614 3.426 -66.400 1.00 96.50 193 GLU A C 1
ATOM 1543 O O . GLU A 1 193 ? 39.116 3.425 -67.522 1.00 96.50 193 GLU A O 1
ATOM 1548 N N . MET A 1 194 ? 37.490 4.099 -66.134 1.00 93.44 194 MET A N 1
ATOM 1549 C CA . MET A 1 194 ? 36.761 4.891 -67.132 1.00 93.44 194 MET A CA 1
ATOM 1550 C C . MET A 1 194 ? 37.655 5.932 -67.809 1.00 93.44 194 MET A C 1
ATOM 1552 O O . MET A 1 194 ? 37.625 6.076 -69.030 1.00 93.44 194 MET A O 1
ATOM 1556 N N . ASN A 1 195 ? 38.473 6.652 -67.038 1.00 96.31 195 ASN A N 1
ATOM 1557 C CA . ASN A 1 195 ? 39.392 7.652 -67.579 1.00 96.31 195 ASN A CA 1
ATOM 1558 C C . ASN A 1 195 ? 40.496 7.024 -68.434 1.00 96.31 195 ASN A C 1
ATOM 1560 O O . ASN A 1 195 ? 40.880 7.598 -69.453 1.00 96.31 195 ASN A O 1
ATOM 1564 N N . ARG A 1 196 ? 41.004 5.851 -68.044 1.00 96.44 196 ARG A N 1
ATOM 1565 C CA . ARG A 1 196 ? 41.975 5.096 -68.840 1.00 96.44 196 ARG A CA 1
ATOM 1566 C C . ARG A 1 196 ? 41.363 4.638 -70.164 1.00 96.44 196 ARG A C 1
ATOM 1568 O O . ARG A 1 196 ? 41.919 4.952 -71.212 1.00 96.44 196 ARG A O 1
ATOM 1575 N N . LEU A 1 197 ? 40.203 3.986 -70.118 1.00 95.38 197 LEU A N 1
ATOM 1576 C CA . LEU A 1 197 ? 39.495 3.506 -71.308 1.00 95.38 197 LEU A CA 1
ATOM 1577 C C . LEU A 1 197 ? 39.130 4.657 -72.2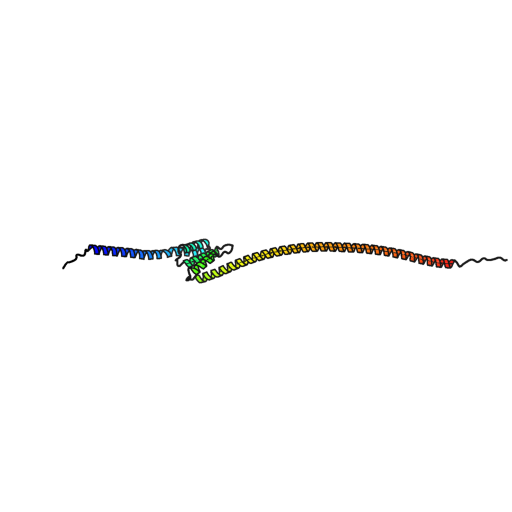55 1.00 95.38 197 LEU A C 1
ATOM 1579 O O . LEU A 1 197 ? 39.293 4.538 -73.465 1.00 95.38 197 LEU A O 1
ATOM 1583 N N . ARG A 1 198 ? 38.713 5.815 -71.721 1.00 95.38 198 ARG A N 1
ATOM 1584 C CA . ARG A 1 198 ? 38.493 7.031 -72.525 1.00 95.38 198 ARG A CA 1
ATOM 1585 C C . ARG A 1 198 ? 39.761 7.481 -73.255 1.00 95.38 198 ARG A C 1
ATOM 1587 O O . ARG A 1 198 ? 39.681 7.822 -74.430 1.00 95.38 198 ARG A O 1
ATOM 1594 N N . LYS A 1 199 ? 40.924 7.474 -72.591 1.00 95.31 199 LYS A N 1
ATOM 1595 C CA . LYS A 1 199 ? 42.208 7.822 -73.229 1.00 95.31 199 LYS A CA 1
ATOM 1596 C C . LYS A 1 199 ? 42.585 6.826 -74.327 1.00 95.31 199 LYS A C 1
ATOM 1598 O O . LYS A 1 199 ? 43.018 7.253 -75.392 1.00 95.31 199 LYS A O 1
ATOM 1603 N N . GLU A 1 200 ? 42.405 5.530 -74.085 1.00 94.81 200 GLU A N 1
ATOM 1604 C CA . GLU A 1 200 ? 42.664 4.475 -75.076 1.00 94.81 200 GLU A CA 1
ATOM 1605 C C . GLU A 1 200 ? 41.747 4.622 -76.306 1.00 94.81 200 GLU A C 1
ATOM 1607 O O . GLU A 1 200 ? 42.232 4.581 -77.437 1.00 94.81 200 GLU A O 1
ATOM 1612 N N . LEU A 1 201 ? 40.454 4.910 -76.107 1.00 94.38 201 LEU A N 1
ATOM 1613 C CA . LEU A 1 201 ? 39.512 5.207 -77.194 1.00 94.38 201 LEU A CA 1
ATOM 1614 C C . LEU A 1 201 ? 39.922 6.438 -78.015 1.00 94.38 201 LEU A C 1
ATOM 1616 O O . LEU A 1 201 ? 39.861 6.404 -79.241 1.00 94.38 201 LEU A O 1
ATOM 1620 N N . GLU A 1 202 ? 40.355 7.524 -77.370 1.00 93.81 202 GLU A N 1
ATOM 1621 C CA . GLU A 1 202 ? 40.823 8.727 -78.073 1.00 93.81 202 GLU A CA 1
ATOM 1622 C C . GLU A 1 202 ? 42.100 8.475 -78.889 1.00 93.81 202 GLU A C 1
ATOM 1624 O O . GLU A 1 202 ? 42.247 9.001 -79.995 1.00 93.81 202 GLU A O 1
ATOM 1629 N N . LEU A 1 203 ? 43.017 7.644 -78.386 1.00 94.62 203 LEU A N 1
ATOM 1630 C CA . LEU A 1 203 ? 44.199 7.227 -79.144 1.00 94.62 203 LEU A CA 1
ATOM 1631 C C . LEU A 1 203 ? 43.811 6.396 -80.371 1.00 94.62 203 LEU A C 1
ATOM 1633 O O . LEU A 1 203 ? 44.299 6.677 -81.465 1.00 94.62 203 LEU A O 1
ATOM 1637 N N . LEU A 1 204 ? 42.904 5.430 -80.210 1.00 92.69 204 LEU A N 1
ATOM 1638 C CA . LEU A 1 204 ? 42.404 4.613 -81.317 1.00 92.69 204 LEU A CA 1
ATOM 1639 C C . LEU A 1 204 ? 41.738 5.470 -82.400 1.00 92.69 204 LEU A C 1
ATOM 1641 O O . LEU A 1 204 ? 42.061 5.306 -83.573 1.00 92.69 204 LEU A O 1
ATOM 1645 N N . LYS A 1 205 ? 40.897 6.444 -82.023 1.00 92.19 205 LYS A N 1
ATOM 1646 C CA . LYS A 1 205 ? 40.297 7.393 -82.979 1.00 92.19 205 LYS A CA 1
ATOM 1647 C C . LYS A 1 205 ? 41.352 8.163 -83.772 1.00 92.19 205 LYS A C 1
ATOM 1649 O O . LYS A 1 205 ? 41.212 8.326 -84.979 1.00 92.19 205 LYS A O 1
ATOM 1654 N N . LYS A 1 206 ? 42.420 8.640 -83.119 1.00 92.50 206 LYS A N 1
ATOM 1655 C CA . LYS A 1 206 ? 43.514 9.351 -83.806 1.00 92.50 206 LYS A CA 1
ATOM 1656 C C . LYS A 1 206 ? 44.239 8.453 -84.802 1.00 92.50 206 LYS A C 1
ATOM 1658 O O . LYS A 1 206 ? 44.528 8.901 -85.909 1.00 92.50 206 LYS A O 1
ATOM 1663 N N . VAL A 1 207 ? 44.530 7.211 -84.414 1.00 90.44 207 VAL A N 1
ATOM 1664 C CA . VAL A 1 207 ? 45.154 6.221 -85.305 1.00 90.44 207 VAL A CA 1
ATOM 1665 C C . VAL A 1 207 ? 44.254 5.945 -86.508 1.00 90.44 207 VAL A C 1
ATOM 1667 O O . VAL A 1 207 ? 44.739 5.949 -87.635 1.00 90.44 207 VAL A O 1
ATOM 1670 N N . ASP A 1 208 ? 42.950 5.783 -86.295 1.00 90.19 208 ASP A N 1
ATOM 1671 C CA . ASP A 1 208 ? 41.986 5.525 -87.367 1.00 90.19 208 ASP A CA 1
ATOM 1672 C C . ASP A 1 208 ? 41.905 6.697 -88.365 1.00 90.19 208 ASP A C 1
ATOM 1674 O O . ASP A 1 208 ? 42.039 6.512 -89.576 1.00 90.19 208 ASP A O 1
ATOM 1678 N N . VAL A 1 209 ? 41.849 7.938 -87.861 1.00 89.56 209 VAL A N 1
ATOM 1679 C CA . VAL A 1 209 ? 41.922 9.153 -88.695 1.00 89.56 209 VAL A CA 1
ATOM 1680 C C . VAL A 1 209 ? 43.226 9.210 -89.500 1.00 89.56 209 VAL A C 1
ATOM 1682 O O . VAL A 1 209 ? 43.206 9.549 -90.684 1.00 89.56 209 VAL A O 1
ATOM 1685 N N . GLN A 1 210 ? 44.366 8.861 -88.892 1.00 87.94 210 GLN A N 1
ATOM 1686 C CA . GLN A 1 210 ? 45.654 8.812 -89.592 1.00 87.94 210 GLN A CA 1
ATOM 1687 C C . GLN A 1 210 ? 45.689 7.734 -90.680 1.00 87.94 210 GLN A C 1
ATOM 1689 O O . GLN A 1 210 ? 46.246 7.974 -91.752 1.00 87.94 210 GLN A O 1
ATOM 1694 N N . LEU A 1 211 ? 45.111 6.557 -90.428 1.00 88.06 211 LEU A N 1
ATOM 1695 C CA . LEU A 1 211 ? 45.018 5.486 -91.418 1.00 88.06 211 LEU A CA 1
ATOM 1696 C C . LEU A 1 211 ? 44.152 5.907 -92.606 1.00 88.06 211 LEU A C 1
ATOM 1698 O O . LEU A 1 211 ? 44.561 5.705 -93.749 1.00 88.06 211 LEU A O 1
ATOM 1702 N N . GLU A 1 212 ? 43.006 6.543 -92.366 1.00 84.12 212 GLU A N 1
ATOM 1703 C CA . GLU A 1 212 ? 42.152 7.069 -93.435 1.00 84.12 212 GLU A CA 1
ATOM 1704 C C . GLU A 1 212 ? 42.831 8.186 -94.233 1.00 84.12 212 GLU A C 1
ATOM 1706 O O . GLU A 1 212 ? 42.758 8.203 -95.466 1.00 84.12 212 GLU A O 1
ATOM 1711 N N . GLN A 1 213 ? 43.563 9.081 -93.564 1.00 85.69 213 GLN A N 1
ATOM 1712 C CA . GLN A 1 213 ? 44.351 10.104 -94.246 1.00 85.69 213 GLN A CA 1
ATOM 1713 C C . GLN A 1 213 ? 45.436 9.470 -95.126 1.00 85.69 213 GLN A C 1
ATOM 1715 O O . GLN A 1 213 ? 45.508 9.772 -96.317 1.00 85.69 213 GLN A O 1
ATOM 1720 N N . ARG A 1 214 ? 46.198 8.503 -94.594 1.00 82.44 214 ARG A N 1
ATOM 1721 C CA . ARG A 1 214 ? 47.199 7.752 -95.370 1.00 82.44 214 ARG A CA 1
ATOM 1722 C C . ARG A 1 214 ? 46.582 7.015 -96.556 1.00 82.44 214 ARG A C 1
ATOM 1724 O O . ARG A 1 214 ? 47.157 7.044 -97.638 1.00 82.44 214 ARG A O 1
ATOM 1731 N N . LYS A 1 215 ? 45.413 6.381 -96.402 1.00 83.69 215 LYS A N 1
ATOM 1732 C CA . LYS A 1 215 ? 44.699 5.735 -97.519 1.00 83.69 215 LYS A CA 1
ATOM 1733 C C . LYS A 1 215 ? 44.312 6.744 -98.602 1.00 83.69 215 LYS A C 1
ATOM 1735 O O . LYS A 1 215 ? 44.456 6.441 -99.784 1.00 83.69 215 LYS A O 1
ATOM 1740 N N . LYS A 1 216 ? 43.829 7.935 -98.230 1.00 79.56 216 LYS A N 1
ATOM 1741 C CA . LYS A 1 216 ? 43.512 9.009 -99.188 1.00 79.56 216 LYS A CA 1
ATOM 1742 C C . LYS A 1 216 ? 44.760 9.526 -99.898 1.00 79.56 216 LYS A C 1
ATOM 1744 O O . LYS A 1 216 ? 44.722 9.705 -101.113 1.00 79.56 216 LYS A O 1
ATOM 1749 N N . ASP A 1 217 ? 45.854 9.725 -99.172 1.00 77.50 217 ASP A N 1
ATOM 1750 C CA . ASP A 1 217 ? 47.118 10.196 -99.739 1.00 77.50 217 ASP A CA 1
ATOM 1751 C C . ASP A 1 217 ? 47.724 9.153 -100.692 1.00 77.50 217 ASP A C 1
ATOM 1753 O O . ASP A 1 217 ? 48.152 9.508 -101.787 1.00 77.50 217 ASP A O 1
ATOM 1757 N N . LEU A 1 218 ? 47.645 7.862 -100.347 1.00 71.56 218 LEU A N 1
ATOM 1758 C CA . LEU A 1 218 ? 48.015 6.747 -101.230 1.00 71.56 218 LEU A CA 1
ATOM 1759 C C . LEU A 1 218 ? 47.135 6.671 -102.488 1.00 71.56 218 LEU A C 1
ATOM 1761 O O . LEU A 1 218 ? 47.636 6.399 -103.577 1.00 71.56 218 LEU A O 1
ATOM 1765 N N . ARG A 1 219 ? 45.827 6.948 -102.377 1.00 70.44 219 ARG A N 1
ATOM 1766 C CA . ARG A 1 219 ? 44.939 7.049 -103.551 1.00 70.44 219 ARG A CA 1
ATOM 1767 C C . ARG A 1 219 ? 45.327 8.219 -104.462 1.00 70.44 219 ARG A C 1
ATOM 1769 O O . ARG A 1 219 ? 45.274 8.063 -105.675 1.00 70.44 219 ARG A O 1
ATOM 1776 N N . LYS A 1 220 ? 45.751 9.358 -103.900 1.00 66.44 220 LYS A N 1
ATOM 1777 C CA . LYS A 1 220 ? 46.210 10.535 -104.663 1.00 66.44 220 LYS A CA 1
ATOM 1778 C C . LYS A 1 220 ? 47.588 10.333 -105.307 1.00 66.44 220 LYS A C 1
ATOM 1780 O O . LYS A 1 220 ? 47.788 10.750 -106.447 1.00 66.44 220 LYS A O 1
ATOM 1785 N N . SER A 1 221 ? 48.531 9.685 -104.619 1.00 57.69 221 SER A N 1
ATOM 1786 C CA . SER A 1 221 ? 49.862 9.393 -105.171 1.00 57.69 221 SER A CA 1
ATOM 1787 C C . SER A 1 221 ? 49.823 8.298 -106.241 1.00 57.69 221 SER A C 1
ATOM 1789 O O . SER A 1 221 ? 50.528 8.405 -107.241 1.00 57.69 221 SER A O 1
ATOM 1791 N N . GLY A 1 222 ? 48.928 7.312 -106.108 1.00 56.25 222 GLY A N 1
ATOM 1792 C CA . GLY A 1 222 ? 48.651 6.322 -107.154 1.00 56.25 222 GLY A CA 1
ATOM 1793 C C . GLY A 1 222 ? 48.078 6.929 -108.442 1.00 56.25 222 GLY A C 1
ATOM 1794 O O . GLY A 1 222 ? 48.371 6.436 -109.526 1.00 56.25 222 GLY A O 1
ATOM 1795 N N . THR A 1 223 ? 47.329 8.036 -108.356 1.00 52.84 223 THR A N 1
ATOM 1796 C CA . THR A 1 223 ? 46.842 8.772 -109.540 1.00 52.84 223 THR A CA 1
ATOM 1797 C C . THR A 1 223 ? 47.872 9.730 -110.151 1.00 52.84 223 THR A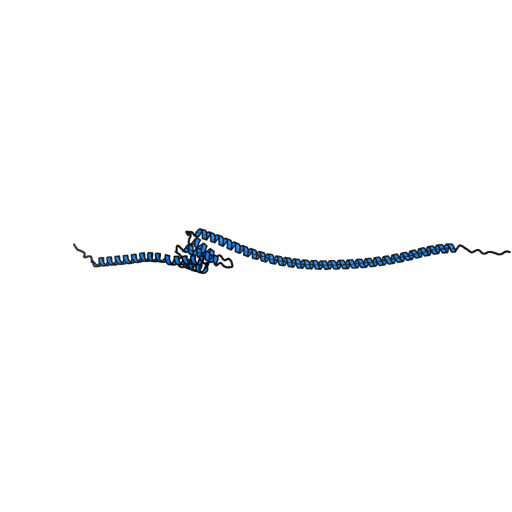 C 1
ATOM 1799 O O . THR A 1 223 ? 47.733 10.093 -111.314 1.00 52.84 223 THR A O 1
ATOM 1802 N N . ALA A 1 224 ? 48.920 10.120 -109.414 1.00 49.16 224 ALA A N 1
ATOM 1803 C CA . ALA A 1 224 ? 49.970 11.025 -109.902 1.00 49.16 224 ALA A CA 1
ATOM 1804 C C . ALA A 1 224 ? 51.141 10.300 -110.601 1.00 49.16 224 ALA A C 1
ATOM 1806 O O . ALA A 1 224 ? 51.918 10.932 -111.310 1.00 49.16 224 ALA A O 1
ATOM 1807 N N . GLY A 1 225 ? 51.269 8.979 -110.431 1.00 48.09 225 GLY A N 1
ATOM 1808 C CA . GLY A 1 225 ? 52.355 8.173 -111.003 1.00 48.09 225 GLY A CA 1
ATOM 1809 C C . GLY A 1 225 ? 52.125 7.628 -112.420 1.00 48.09 225 GLY A C 1
ATOM 1810 O O . GLY A 1 225 ? 52.950 6.846 -112.884 1.00 48.09 225 GLY A O 1
ATOM 1811 N N . HIS A 1 226 ? 51.029 7.984 -113.106 1.00 45.34 226 HIS A N 1
ATOM 1812 C CA . HIS A 1 226 ? 50.707 7.441 -114.438 1.00 45.34 226 HIS A CA 1
ATOM 1813 C C . HIS A 1 226 ? 50.876 8.424 -115.609 1.00 45.34 226 HIS A C 1
ATOM 1815 O O . HIS A 1 226 ? 50.520 8.073 -116.731 1.00 45.34 226 HIS A O 1
ATOM 1821 N N . ASP A 1 227 ? 51.436 9.623 -115.413 1.00 48.66 227 ASP A N 1
ATOM 1822 C CA . ASP A 1 227 ? 51.626 10.555 -116.532 1.00 48.66 227 ASP A CA 1
ATOM 1823 C C . ASP A 1 227 ? 53.059 11.108 -116.626 1.00 48.66 227 ASP A C 1
ATOM 1825 O O . ASP A 1 227 ? 53.543 11.817 -115.747 1.00 48.66 227 ASP A O 1
ATOM 1829 N N . LYS A 1 228 ? 53.670 10.819 -117.786 1.00 43.12 228 LYS A N 1
ATOM 1830 C CA . LYS A 1 228 ? 54.837 11.463 -118.426 1.00 43.12 228 LYS A CA 1
ATOM 1831 C C . LYS A 1 228 ? 56.233 10.873 -118.214 1.00 43.12 228 LYS A C 1
ATOM 1833 O O . LYS A 1 228 ? 57.163 11.536 -117.771 1.00 43.12 228 LYS A O 1
ATOM 1838 N N . GLY A 1 229 ? 56.414 9.684 -118.791 1.00 46.28 229 GLY A N 1
ATOM 1839 C CA . GLY A 1 229 ? 57.593 9.372 -119.603 1.00 46.28 229 GLY A CA 1
ATOM 1840 C C . GLY A 1 229 ? 57.207 9.230 -121.082 1.00 46.28 229 GLY A C 1
ATOM 1841 O O . GLY A 1 229 ? 56.814 8.147 -121.503 1.00 46.28 229 GLY A O 1
ATOM 1842 N N . LYS A 1 230 ? 57.310 10.302 -121.884 1.00 45.47 230 LYS A N 1
ATOM 1843 C CA . LYS A 1 230 ? 57.368 10.211 -123.358 1.00 45.47 230 LYS A CA 1
ATOM 1844 C C . LYS A 1 230 ? 58.378 11.212 -123.923 1.00 45.47 230 LYS A C 1
ATOM 1846 O O . LYS A 1 230 ? 58.161 12.417 -123.923 1.00 45.47 230 LYS A O 1
ATOM 1851 N N . ASN A 1 231 ? 59.477 10.637 -124.394 1.00 48.09 231 ASN A N 1
ATOM 1852 C CA . ASN A 1 231 ? 60.535 11.203 -125.221 1.00 48.09 231 ASN A CA 1
ATOM 1853 C C . ASN A 1 231 ? 60.015 11.458 -126.656 1.00 48.09 231 ASN A C 1
ATOM 1855 O O . ASN A 1 231 ? 59.451 10.521 -127.229 1.00 48.09 231 ASN A O 1
ATOM 1859 N N . PRO A 1 232 ? 60.195 12.641 -127.275 1.00 50.22 232 PRO A N 1
ATOM 1860 C CA . PRO A 1 232 ? 60.049 12.795 -128.715 1.00 50.22 232 PRO A CA 1
ATOM 1861 C C . PRO A 1 232 ? 61.423 12.752 -129.397 1.00 50.22 232 PRO A C 1
ATOM 1863 O O . PRO A 1 232 ? 62.304 13.571 -129.144 1.00 50.22 232 PRO A O 1
ATOM 1866 N N . GLY A 1 233 ? 61.588 11.745 -130.252 1.00 47.62 233 GLY A N 1
ATOM 1867 C CA . GLY A 1 233 ? 62.789 11.498 -131.033 1.00 47.62 233 GLY A CA 1
ATOM 1868 C C . GLY A 1 233 ? 62.989 12.431 -132.231 1.00 47.62 233 GLY A C 1
ATOM 1869 O O . GLY A 1 233 ? 62.135 13.220 -132.621 1.00 47.62 233 GLY A O 1
ATOM 1870 N N . SER A 1 234 ? 64.175 12.245 -132.803 1.00 42.22 234 SER A N 1
ATOM 1871 C CA . SER A 1 234 ? 64.770 12.810 -134.014 1.00 42.22 234 SER A CA 1
ATOM 1872 C C . SER A 1 234 ? 63.956 12.717 -135.319 1.00 42.22 234 SER A C 1
ATOM 1874 O O . SER A 1 234 ? 63.198 11.763 -135.500 1.00 42.22 234 SER A O 1
ATOM 1876 N N . ARG A 1 235 ? 64.378 13.560 -136.285 1.00 44.25 235 ARG A N 1
ATOM 1877 C CA . ARG A 1 235 ? 63.995 13.738 -137.712 1.00 44.25 235 ARG A CA 1
ATOM 1878 C C . ARG A 1 235 ? 62.810 14.700 -137.878 1.00 44.25 235 ARG A C 1
ATOM 1880 O O . ARG A 1 235 ? 61.734 14.412 -137.386 1.00 44.25 235 ARG A O 1
ATOM 1887 N N . ARG A 1 236 ? 62.928 15.833 -138.568 1.00 42.75 236 ARG A N 1
ATOM 1888 C CA . ARG A 1 236 ? 63.795 16.236 -139.684 1.00 42.75 236 ARG A CA 1
ATOM 1889 C C . ARG A 1 236 ? 64.037 17.741 -139.616 1.00 42.75 236 ARG A C 1
ATOM 1891 O O . ARG A 1 236 ? 63.126 18.428 -139.111 1.00 42.75 236 ARG A O 1
#

pLDDT: mean 84.29, std 18.48, range [39.12, 98.5]

Foldseek 3Di:
DDDDPDDPVVVVVVVVVVVVVVVVVVVVVVVVVVVVPVPPPPLVVLLVQLVVCVVVVVLVSNLVSLVCCVPVPVPDPCVLVSLQSNLVSCCSVDDPLLPSPRSLVSLVCSVVVPVPDPCNVVSVVVNVVSVVVVVVSVVVVVVVVVVVVVVVVVVVVVVVVVVVVVVVVVVVVVVVVVVVVVVVVVVVVVVVVVVVVVVVVVVVVVVVVVVVVVVVVVVVVVVVPPDDDDDDDDDD

Nearest PDB structures (foldseek):
  2xev-assembly1_A  TM=7.044E-01  e=6.794E-04  Xanthomonas campestris
  6lys-assembly1_D  TM=8.088E-01  e=2.420E-02  Escherichia coli K-12
  2yhc-assembly1_A  TM=7.017E-01  e=1.806E-02  Escherichia coli BL21(DE3)
  8adg-assembly1_D  TM=6.360E-01  e=1.606E-02  Escherichia coli K-12

Mean predicted aligned error: 15.21 Å

Solvent-accessible surface area (backbone atoms only — not comparable to full-atom values): 12992 Å² total; per-residue (Å²): 138,87,85,80,84,77,64,70,66,61,60,54,52,53,54,53,54,54,54,54,52,52,52,54,54,52,50,52,57,51,50,60,54,52,65,67,61,66,54,63,66,58,55,52,48,35,52,50,46,20,55,52,26,47,75,69,67,38,31,68,62,14,27,53,32,16,50,49,37,49,71,77,35,71,85,43,98,56,28,54,58,20,28,49,48,33,16,53,23,40,60,75,68,42,50,97,84,66,64,50,64,69,22,42,48,29,25,50,46,30,48,69,78,32,70,86,44,91,57,29,68,59,29,54,49,50,43,53,50,50,52,53,50,54,53,48,53,54,50,50,55,52,51,52,51,52,51,50,55,50,51,54,52,51,50,52,54,53,50,56,52,50,51,53,50,51,52,52,50,53,54,50,54,50,51,50,54,50,50,52,54,50,52,52,51,52,51,54,49,53,51,51,51,53,53,49,51,52,51,54,52,53,52,50,51,52,52,52,53,50,50,53,50,51,53,51,50,50,56,52,52,64,67,63,74,77,74,85,92,78,87,85,79,86,86,133

Secondary structure (DSSP, 8-state):
-------HHHHHHHHHHHHHHHHHHHHHHHHHHHHHHTHHHHHHHHHHHHHHHHHTT-HHHHHHHHHHHHHH-TTSTTHHHHHHHHHHHHHHT--TT---HHHHHHHHHHHHH-TT-TTHHHHHHHHHHHHHHHHHHHHHHHHHHHHHHHHHHHHHHHHHHHHHHHHHHHHHHHHHHHHHHHHHHHHHHHHHHHHHHHHHHHHHHHHHHHHHHHHHHHHHHHHHTTS---PPPP--

Radius of gyration: 64.66 Å; Cα contacts (8 Å, |Δi|>4): 117; chains: 1; bounding box: 103×51×238 Å

Sequence (236 aa):
MKQRKVGWCSVRISLIWASIIGLIACSQITTGLYNGYQGTGSEARHYTLVQKYYRQGDYQRSLEESLTLISQYPKSNLYDKALFYAALNKLHLGSPDGDYSEASSYFKRLAQECPNSLLQAESNTWIAVLAALSLRDNEIAALQKELGEKKSRLALFQEEKAETMQQLKGEMELKVKQLQRKKSREIAQLQKEMNRLRKELELLKKVDVQLEQRKKDLRKSGTAGHDKGKNPGSRR